Protein AF-A0A0N4USJ7-F1 (afdb_monomer)

pLDDT: mean 75.37, std 17.61, range [35.81, 96.44]

Nearest PDB structures (foldseek):
  4ckn-assembly1_A  TM=6.903E-01  e=5.263E-09  Leishmania major
  4ttz-assembly1_D  TM=8.561E-01  e=1.855E-07  Chlamydomonas reinhardtii
  4ttz-assembly2_B  TM=8.359E-01  e=1.578E-07  Chlamydomonas reinhardtii
  4u2i-assembly2_C  TM=8.212E-01  e=2.707E-07  Chlamydomonas reinhardtii
  3pyi-assembly1_A  TM=7.830E-01  e=2.565E-07  Caenorhabditis elegans

Secondary structure (DSSP, 8-state):
-EEEEEEEEEEEEEEPPPPPSS---------EEEEEEEEEEEEE-GGG-EEEEEEEE-TTT--EEEEEE-HHHHHHHHHHHT--S-TTTHHHHHHHHHHHHHTTSEEEEEEEETTTTEEEEEEEE--TTS--EEEEEEEEEE--HHHHHHHHHHHHHTT-TTSS-HHHHHHHHHHHHHHHHHHHHHHHHHHHHHHHHHHHHHHHHHHHHHHHHHHHHHHHHHHHHHHHHHHHHHHHHHHHHHHHHHHHTT--

Mean predicted aligned error: 17.14 Å

InterPro domains:
  IPR032396 Spindle assembly abnormal protein 6, N-terminal [PF16531] (45-140)
  IPR038558 SAS-6, N-terminal domain superfamily [G3DSA:2.170.210.20] (8-193)

Sequence (252 aa):
MFEEIVVDEEIFVDVEPSTPIASLASEKSCLRQRSMNLEVEQRLEYYSTISLSFTLSDNEHFFVYALRLKGEDYKKMKNEQRLLVEIEDLPGFIKDFLEEVKKGKGVFKGTSSDGETKFRLDMVSKSKGLKHFVLLSLEMEKLVVWKLAQYLEEMNGISKMTRGYPYVCKSLSREVSKLQGDLNMLMFKCYNVMRERDEAVEELEILRKKYCSRQEVSSRKEEGIKEIGREEKKYVLEEVVCATARILLKRP

Radius of gyration: 41.81 Å; Cα contacts (8 Å, |Δi|>4): 279; chains: 1; bounding box: 86×58×126 Å

Structure (mmCIF, N/CA/C/O backbone):
data_AF-A0A0N4USJ7-F1
#
_entry.id   AF-A0A0N4USJ7-F1
#
loop_
_atom_site.group_PDB
_atom_site.id
_atom_site.type_symbol
_atom_site.label_atom_id
_atom_site.label_alt_id
_atom_site.label_comp_id
_atom_site.label_asym_id
_atom_site.label_entity_id
_atom_site.label_seq_id
_atom_site.pdbx_PDB_ins_code
_atom_site.Cartn_x
_atom_site.Cartn_y
_atom_site.Cartn_z
_atom_site.occupancy
_atom_site.B_iso_or_equiv
_atom_site.auth_seq_id
_atom_site.auth_comp_id
_atom_site.auth_asym_id
_atom_site.auth_atom_id
_atom_site.pdbx_PDB_model_num
ATOM 1 N N . MET A 1 1 ? 18.521 5.197 10.991 1.00 58.38 1 MET A N 1
ATOM 2 C CA . MET A 1 1 ? 17.145 5.125 10.467 1.00 58.38 1 MET A CA 1
ATOM 3 C C . MET A 1 1 ? 16.494 3.964 11.188 1.00 58.38 1 MET A C 1
ATOM 5 O O . MET A 1 1 ? 17.129 2.919 11.253 1.00 58.38 1 MET A O 1
ATOM 9 N N . PHE A 1 2 ? 15.355 4.189 11.840 1.00 63.41 2 PHE A N 1
ATOM 10 C CA . PHE A 1 2 ? 14.670 3.160 12.625 1.00 63.41 2 PHE A CA 1
ATOM 11 C C . PHE A 1 2 ? 13.409 2.739 11.876 1.00 63.41 2 PHE A C 1
ATOM 13 O O . PHE A 1 2 ? 12.628 3.598 11.463 1.00 63.41 2 PHE A O 1
ATOM 20 N N . GLU A 1 3 ? 13.267 1.434 11.685 1.00 76.56 3 GLU A N 1
ATOM 21 C CA . GLU A 1 3 ? 12.133 0.773 11.043 1.00 76.56 3 GLU A CA 1
ATOM 22 C C . GLU A 1 3 ? 11.618 -0.283 12.012 1.00 76.56 3 GLU A C 1
ATOM 24 O O . GLU A 1 3 ? 12.397 -1.082 12.540 1.00 76.56 3 GLU A O 1
ATOM 29 N N . GLU A 1 4 ? 10.318 -0.252 12.278 1.00 83.50 4 GLU A N 1
ATOM 30 C CA . GLU A 1 4 ? 9.654 -1.183 13.178 1.00 83.50 4 GLU A CA 1
ATOM 31 C C . GLU A 1 4 ? 8.334 -1.632 12.557 1.00 83.50 4 GLU A C 1
ATOM 33 O O . GLU A 1 4 ? 7.494 -0.812 12.184 1.00 83.50 4 GLU A O 1
ATOM 38 N N . ILE A 1 5 ? 8.132 -2.948 12.466 1.00 83.44 5 ILE A N 1
ATOM 39 C CA . ILE A 1 5 ? 6.810 -3.493 12.164 1.00 83.44 5 ILE A CA 1
ATOM 40 C C . ILE A 1 5 ? 5.966 -3.340 13.422 1.00 83.44 5 ILE A C 1
ATOM 42 O O . ILE A 1 5 ? 6.226 -3.980 14.441 1.00 83.44 5 ILE A O 1
ATOM 46 N N . VAL A 1 6 ? 4.953 -2.489 13.335 1.00 90.44 6 VAL A N 1
ATOM 47 C CA . VAL A 1 6 ? 4.068 -2.181 14.452 1.00 90.44 6 VAL A CA 1
ATOM 48 C C . VAL A 1 6 ? 2.797 -3.017 14.408 1.00 90.44 6 VAL A C 1
ATOM 50 O O . VAL A 1 6 ? 2.253 -3.287 15.473 1.00 90.44 6 VAL A O 1
ATOM 53 N N . VAL A 1 7 ? 2.344 -3.478 13.239 1.00 90.62 7 VAL A N 1
ATOM 54 C CA . VAL A 1 7 ? 1.211 -4.411 13.079 1.00 90.62 7 VAL A CA 1
ATOM 55 C C . VAL A 1 7 ? 1.590 -5.486 12.063 1.00 90.62 7 VAL A C 1
ATOM 57 O O . VAL A 1 7 ? 2.157 -5.155 11.027 1.00 90.62 7 VAL A O 1
ATOM 60 N N . ASP A 1 8 ? 1.279 -6.745 12.360 1.00 91.38 8 ASP A N 1
ATOM 61 C CA . ASP A 1 8 ? 1.478 -7.908 11.482 1.00 91.38 8 ASP A CA 1
ATOM 62 C C . ASP A 1 8 ? 0.430 -8.959 1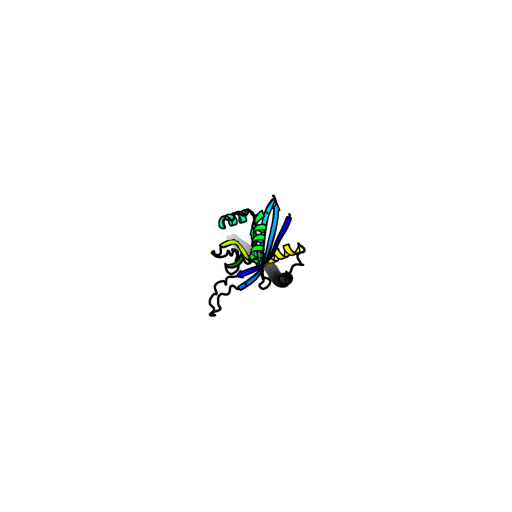1.868 1.00 91.38 8 ASP A C 1
ATOM 64 O O . ASP A 1 8 ? 0.625 -9.726 12.812 1.00 91.38 8 ASP A O 1
ATOM 68 N N . GLU A 1 9 ? -0.748 -8.890 11.247 1.00 90.88 9 GLU A N 1
ATOM 69 C CA . GLU A 1 9 ? -1.914 -9.692 11.635 1.00 90.88 9 GLU A CA 1
ATOM 70 C C . GLU A 1 9 ? -2.659 -10.218 10.404 1.00 90.88 9 GLU A C 1
ATOM 72 O O . GLU A 1 9 ? -2.841 -9.515 9.406 1.00 90.88 9 GLU A O 1
ATOM 77 N N . GLU A 1 10 ? -3.148 -11.453 10.505 1.00 91.50 10 GLU A N 1
ATOM 78 C CA . GLU A 1 10 ? -4.080 -12.027 9.536 1.00 91.50 10 GLU A CA 1
ATOM 79 C C . GLU A 1 10 ? -5.493 -11.487 9.814 1.00 91.50 10 GLU A C 1
ATOM 81 O O . GLU A 1 10 ? -6.031 -11.611 10.918 1.00 91.50 10 GLU A O 1
ATOM 86 N N . ILE A 1 11 ? -6.103 -10.865 8.807 1.00 93.94 11 ILE A N 1
ATOM 87 C CA . ILE A 1 11 ? -7.425 -10.248 8.871 1.00 93.94 11 ILE A CA 1
ATOM 88 C C . ILE A 1 11 ? -8.380 -10.865 7.853 1.00 93.94 11 ILE A C 1
ATOM 90 O O . ILE A 1 11 ? -8.002 -11.245 6.747 1.00 93.94 11 ILE A O 1
ATOM 94 N N . PHE A 1 12 ? -9.663 -10.892 8.207 1.00 92.69 12 PHE A N 1
ATOM 95 C CA . PHE A 1 12 ? -10.730 -11.320 7.310 1.00 92.69 12 PHE A CA 1
ATOM 96 C C . PHE A 1 12 ? -11.426 -10.104 6.705 1.00 92.69 12 PHE A C 1
ATOM 98 O O . PHE A 1 12 ? -12.031 -9.302 7.421 1.00 92.69 12 PHE A O 1
ATOM 105 N N . VAL A 1 13 ? -11.339 -9.978 5.382 1.00 92.69 13 VAL A N 1
ATOM 106 C CA . VAL A 1 13 ? -11.876 -8.850 4.619 1.00 92.69 13 VAL A CA 1
ATOM 107 C C . VAL A 1 13 ? -13.100 -9.295 3.832 1.00 92.69 13 VAL A C 1
ATOM 109 O O . VAL A 1 13 ? -13.019 -10.178 2.978 1.00 92.69 13 VAL A O 1
ATOM 112 N N . ASP A 1 14 ? -14.237 -8.655 4.084 1.00 92.06 14 ASP A N 1
ATOM 113 C CA . ASP A 1 14 ? -15.454 -8.840 3.302 1.00 92.06 14 ASP A CA 1
ATOM 114 C C . ASP A 1 14 ? -15.300 -8.087 1.971 1.00 92.06 14 ASP A C 1
ATOM 116 O O . ASP A 1 14 ? -15.472 -6.866 1.912 1.00 92.06 14 ASP A O 1
ATOM 120 N N . VAL A 1 15 ? -14.932 -8.803 0.904 1.00 87.62 15 VAL A N 1
ATOM 121 C CA . VAL A 1 15 ? -14.708 -8.201 -0.417 1.00 87.62 15 VAL A CA 1
ATOM 122 C C . VAL A 1 15 ? -16.027 -8.111 -1.179 1.00 87.62 15 VAL A C 1
ATOM 124 O O . VAL A 1 15 ? -16.694 -9.122 -1.427 1.00 87.62 15 VAL A O 1
ATOM 127 N N . GLU A 1 16 ? -16.399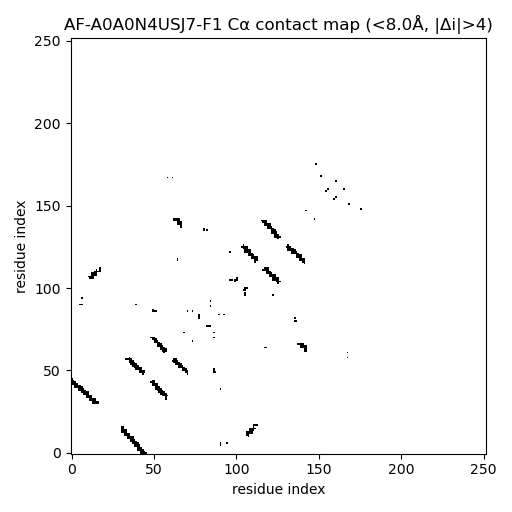 -6.895 -1.572 1.00 80.50 16 GLU A N 1
ATOM 128 C CA . GLU A 1 16 ? -17.527 -6.684 -2.474 1.00 80.50 16 GLU A CA 1
ATOM 129 C C . GLU A 1 16 ? -17.152 -7.158 -3.887 1.00 80.50 16 GLU A C 1
ATOM 131 O O . GLU A 1 16 ? -16.076 -6.808 -4.383 1.00 80.50 16 GLU A O 1
ATOM 136 N N . PRO A 1 17 ? -17.999 -7.964 -4.554 1.00 63.72 17 PRO A N 1
ATOM 137 C CA . PRO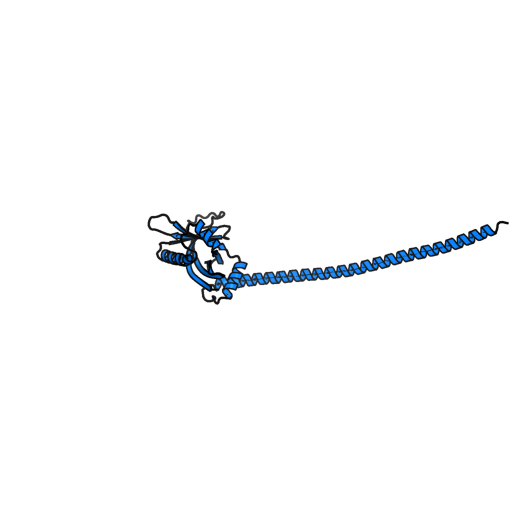 A 1 17 ? -17.740 -8.359 -5.929 1.00 63.72 17 PRO A CA 1
ATOM 138 C C . PRO A 1 17 ? -17.708 -7.105 -6.805 1.00 63.72 17 PRO A C 1
ATOM 140 O O . PRO A 1 17 ? -18.686 -6.355 -6.861 1.00 63.72 17 PRO A O 1
ATOM 143 N N . SER A 1 18 ? -16.589 -6.883 -7.498 1.00 56.03 18 SER A N 1
ATOM 144 C CA . SER A 1 18 ? -16.552 -5.935 -8.607 1.00 56.03 18 SER A CA 1
ATOM 145 C C . SER A 1 18 ? -17.638 -6.356 -9.597 1.00 56.03 18 SER A C 1
ATOM 147 O O . SER A 1 18 ? -17.809 -7.540 -9.893 1.00 56.03 18 SER A O 1
ATOM 149 N N . THR A 1 19 ? -18.467 -5.408 -10.018 1.00 45.78 19 THR A N 1
ATOM 150 C CA . THR A 1 19 ? -19.621 -5.661 -10.884 1.00 45.78 19 THR A CA 1
ATOM 151 C C . THR A 1 19 ? -19.228 -6.555 -12.067 1.00 45.78 19 THR A C 1
ATOM 153 O O . THR A 1 19 ? -18.251 -6.253 -12.756 1.00 45.78 19 THR A O 1
ATOM 156 N N . PRO A 1 20 ? -19.958 -7.654 -12.337 1.00 43.91 20 PRO A N 1
ATOM 157 C CA . PRO A 1 20 ? -19.599 -8.542 -13.425 1.00 43.91 20 PRO A CA 1
ATOM 158 C C . PRO A 1 20 ? -19.945 -7.861 -14.746 1.00 43.91 20 PRO A C 1
ATOM 160 O O . PRO A 1 20 ? -21.098 -7.501 -14.996 1.00 43.91 20 PRO A O 1
ATOM 163 N N . ILE A 1 21 ? -18.963 -7.747 -15.639 1.00 39.72 21 ILE A N 1
ATOM 164 C CA . ILE A 1 21 ? -19.269 -7.714 -17.066 1.00 39.72 21 ILE A CA 1
ATOM 165 C C . ILE A 1 21 ? -19.938 -9.059 -17.365 1.00 39.72 21 ILE A C 1
ATOM 167 O O . ILE A 1 21 ? -19.285 -10.095 -17.353 1.00 39.72 21 ILE A O 1
ATOM 171 N N . ALA A 1 22 ? -21.262 -9.017 -17.515 1.00 37.16 22 ALA A N 1
ATO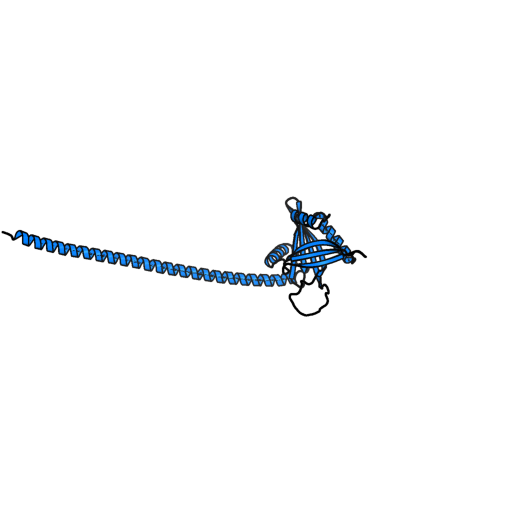M 172 C CA . ALA A 1 22 ? -22.132 -10.031 -18.099 1.00 37.16 22 ALA A CA 1
ATOM 173 C C . ALA A 1 22 ? -21.657 -11.495 -17.977 1.00 37.16 22 ALA A C 1
ATOM 175 O O . ALA A 1 22 ? -21.029 -12.037 -18.881 1.00 37.16 22 ALA A O 1
ATOM 176 N N . SER A 1 23 ? -22.090 -12.198 -16.931 1.00 36.38 23 SER A N 1
ATOM 177 C CA . SER A 1 23 ? -22.414 -13.616 -17.101 1.00 36.38 23 SER A CA 1
ATOM 178 C C . SER A 1 23 ? -23.621 -13.992 -16.249 1.00 36.38 23 SER A C 1
ATOM 180 O O . SER A 1 23 ? -23.725 -13.681 -15.065 1.00 36.38 23 SER A O 1
ATOM 182 N N . LEU A 1 24 ? -24.593 -14.590 -16.932 1.00 41.72 24 LEU A N 1
ATOM 183 C CA . LEU A 1 24 ? -25.827 -15.139 -16.400 1.00 41.72 24 LEU A CA 1
ATOM 184 C C . LEU A 1 24 ? -25.512 -16.308 -15.462 1.00 41.72 24 LEU A C 1
ATOM 186 O O . LEU A 1 24 ? -25.427 -17.449 -15.901 1.00 41.72 24 LEU A O 1
ATOM 190 N N . ALA A 1 25 ? -25.391 -16.037 -14.169 1.00 35.81 25 ALA A N 1
ATOM 191 C CA . ALA A 1 25 ? -25.671 -17.021 -13.135 1.00 35.81 25 ALA A CA 1
ATOM 192 C C . ALA A 1 25 ? -26.115 -16.281 -11.874 1.00 35.81 25 ALA A C 1
ATOM 194 O O . ALA A 1 25 ? -25.378 -15.494 -11.285 1.00 35.81 25 ALA A O 1
ATOM 195 N N . SER A 1 26 ? -27.368 -16.515 -11.495 1.00 42.22 26 SER A N 1
ATOM 196 C CA . SER A 1 26 ? -27.922 -16.128 -10.206 1.00 42.22 26 SER A CA 1
ATOM 197 C C . SER A 1 26 ? -27.206 -16.920 -9.111 1.00 42.22 26 SER A C 1
ATOM 199 O O . SER A 1 26 ? -27.670 -17.975 -8.691 1.00 42.22 26 SER A O 1
ATOM 201 N N . GLU A 1 27 ? -26.067 -16.420 -8.649 1.00 37.72 27 GLU A N 1
ATOM 202 C CA . GLU A 1 27 ? -25.490 -16.837 -7.378 1.00 37.72 27 GLU A CA 1
ATOM 203 C C . GLU A 1 27 ? -25.608 -15.675 -6.401 1.00 37.72 27 GLU A C 1
ATOM 205 O O . GLU A 1 27 ? -25.186 -14.547 -6.649 1.00 37.72 27 GLU A O 1
ATOM 210 N N . LYS A 1 28 ? -26.318 -15.952 -5.309 1.00 40.50 28 LYS A N 1
ATOM 211 C CA . LYS A 1 28 ? -26.650 -15.004 -4.253 1.00 40.50 28 LYS A CA 1
ATOM 212 C C . LYS A 1 28 ? -25.382 -14.310 -3.757 1.00 40.50 28 LYS A C 1
ATOM 214 O O . LYS A 1 28 ? -24.359 -14.947 -3.549 1.00 40.50 28 LYS A O 1
ATOM 219 N N . SER A 1 29 ? -25.516 -13.010 -3.525 1.00 40.72 29 SER A N 1
ATOM 220 C CA . SER A 1 29 ? -24.533 -12.051 -3.023 1.00 40.72 29 SER A CA 1
ATOM 221 C C . SER A 1 29 ? -23.958 -12.403 -1.639 1.00 40.72 29 SER A C 1
ATOM 223 O O . SER A 1 29 ? -24.196 -11.693 -0.660 1.00 40.72 29 SER A O 1
ATOM 225 N N . CYS A 1 30 ? -23.221 -13.502 -1.519 1.00 40.97 30 CYS A N 1
ATOM 226 C CA . CYS A 1 30 ? -22.315 -13.702 -0.401 1.00 40.97 30 CYS A CA 1
ATOM 227 C C . CYS A 1 30 ? -21.056 -12.871 -0.668 1.00 40.97 30 CYS A C 1
ATOM 229 O O . CYS A 1 30 ? -20.340 -13.098 -1.642 1.00 40.97 30 CYS A O 1
ATOM 231 N N . LEU A 1 31 ? -20.805 -11.876 0.188 1.00 53.47 31 LEU A N 1
ATOM 232 C CA . LEU A 1 31 ? -19.482 -11.265 0.314 1.00 53.47 31 LEU A CA 1
ATOM 233 C C . LEU A 1 31 ? -18.475 -12.416 0.426 1.00 53.47 31 LEU A C 1
ATOM 235 O O . LEU A 1 31 ? -18.602 -13.255 1.322 1.00 53.47 31 LEU A O 1
ATOM 239 N N . ARG A 1 32 ? -17.531 -12.516 -0.515 1.00 73.25 32 ARG A N 1
ATOM 240 C CA . ARG A 1 32 ? -16.462 -13.510 -0.409 1.00 73.25 32 ARG A CA 1
ATOM 241 C C . ARG A 1 32 ? -15.483 -12.962 0.615 1.00 73.25 32 ARG A C 1
ATOM 243 O O . ARG A 1 32 ? -14.662 -12.108 0.290 1.00 73.25 32 ARG A O 1
ATOM 250 N N . GLN A 1 33 ? -15.635 -13.397 1.860 1.00 85.25 33 GLN A N 1
ATOM 251 C CA . GLN A 1 33 ? -14.668 -13.104 2.903 1.00 85.25 33 GLN A CA 1
ATOM 252 C C . GLN A 1 33 ? -13.323 -13.720 2.501 1.00 85.25 33 GLN A C 1
ATOM 254 O O . GLN A 1 33 ? -13.263 -14.906 2.175 1.00 85.25 33 GLN A O 1
ATOM 259 N N . ARG A 1 34 ? -12.268 -12.907 2.468 1.00 87.31 34 ARG A N 1
ATOM 260 C CA . ARG A 1 34 ? -10.904 -13.337 2.137 1.00 87.31 34 ARG A CA 1
ATOM 261 C C . ARG A 1 34 ? -9.999 -13.171 3.345 1.00 87.31 34 ARG A C 1
ATOM 263 O O . ARG A 1 34 ? -10.116 -12.167 4.046 1.00 87.31 34 ARG A O 1
ATOM 270 N N . SER A 1 35 ? -9.105 -14.131 3.557 1.00 89.19 35 SER A N 1
ATOM 271 C CA . SER A 1 35 ? -8.024 -13.989 4.533 1.00 89.19 35 SER A CA 1
ATOM 272 C C . SER A 1 35 ? -6.872 -13.211 3.904 1.00 89.19 35 SER A C 1
ATOM 274 O O . SER A 1 35 ? -6.439 -13.544 2.801 1.00 89.19 35 SER A O 1
ATOM 276 N N . MET A 1 36 ? -6.409 -12.155 4.565 1.00 89.81 36 MET A N 1
ATOM 277 C CA . MET A 1 36 ? -5.331 -11.290 4.085 1.00 89.81 36 MET A CA 1
ATOM 278 C C . MET A 1 36 ? -4.398 -10.924 5.234 1.00 89.81 36 MET A C 1
ATOM 280 O O . MET A 1 36 ? -4.854 -10.714 6.351 1.00 89.81 36 MET A O 1
ATOM 284 N N . ASN A 1 37 ? -3.106 -10.776 4.964 1.00 90.31 37 ASN A N 1
ATOM 285 C CA . ASN A 1 37 ? -2.156 -10.281 5.957 1.00 90.31 37 ASN A CA 1
ATOM 286 C C . ASN A 1 37 ? -2.070 -8.761 5.863 1.00 90.31 37 ASN A C 1
ATOM 288 O O . ASN A 1 37 ? -1.784 -8.229 4.787 1.00 90.31 37 ASN A O 1
ATOM 292 N N . LEU A 1 38 ? -2.306 -8.078 6.982 1.00 92.50 38 LEU A N 1
ATOM 293 C CA . LEU A 1 38 ? -2.095 -6.645 7.133 1.00 92.50 38 LEU A CA 1
ATOM 294 C C . LEU A 1 38 ? -0.792 -6.405 7.899 1.00 92.50 38 LEU A C 1
ATOM 296 O O . LEU A 1 38 ? -0.710 -6.669 9.098 1.00 92.50 38 LEU A O 1
ATOM 300 N N . GLU A 1 39 ? 0.191 -5.840 7.209 1.00 90.94 39 GLU A N 1
ATOM 301 C CA . GLU A 1 39 ? 1.440 -5.362 7.796 1.00 90.94 39 GLU A CA 1
ATOM 302 C C . GLU A 1 39 ? 1.423 -3.829 7.837 1.00 90.94 39 GLU A C 1
ATOM 304 O O . GLU A 1 39 ? 1.106 -3.167 6.844 1.00 90.94 39 GLU A O 1
ATOM 309 N N . VAL A 1 40 ? 1.765 -3.255 8.989 1.00 91.88 40 VAL A N 1
ATOM 310 C CA . VAL A 1 40 ? 2.004 -1.819 9.152 1.00 91.88 40 VAL A CA 1
ATOM 311 C C . VAL A 1 40 ? 3.408 -1.634 9.688 1.00 91.88 40 VAL A C 1
ATOM 313 O O . VAL A 1 40 ? 3.734 -2.066 10.794 1.00 91.88 40 VAL A O 1
ATOM 316 N N . GLU A 1 41 ? 4.228 -0.959 8.902 1.00 88.00 41 GLU A N 1
ATOM 317 C CA . GLU A 1 41 ? 5.585 -0.586 9.255 1.00 88.00 41 GLU A CA 1
ATOM 318 C C . GLU A 1 41 ? 5.642 0.907 9.564 1.00 88.00 41 GLU A C 1
ATOM 320 O O . GLU A 1 41 ? 5.147 1.740 8.802 1.00 88.00 41 GLU A O 1
ATOM 325 N N . GLN A 1 42 ? 6.269 1.241 10.685 1.00 87.69 42 GLN A N 1
ATOM 326 C CA . GLN A 1 42 ? 6.558 2.605 11.079 1.00 87.69 42 GLN A CA 1
ATOM 327 C C . GLN A 1 42 ? 8.039 2.889 10.866 1.00 87.69 42 GLN A C 1
ATOM 329 O O . GLN A 1 42 ? 8.913 2.183 11.371 1.00 87.69 42 GLN A O 1
ATOM 334 N N . ARG A 1 43 ? 8.321 3.966 10.134 1.00 87.12 43 ARG A N 1
ATOM 335 C CA . ARG A 1 43 ? 9.681 4.397 9.825 1.00 87.12 43 ARG A CA 1
ATOM 336 C C . ARG A 1 43 ? 9.908 5.823 10.291 1.00 87.12 43 ARG A C 1
ATOM 338 O O . ARG A 1 43 ? 9.163 6.733 9.921 1.00 87.12 43 ARG A O 1
ATOM 345 N N . LEU A 1 44 ? 10.977 6.006 11.062 1.00 82.31 44 LEU A N 1
ATOM 346 C CA . LEU A 1 44 ? 11.493 7.317 11.433 1.00 82.31 44 LEU A CA 1
ATOM 347 C C . LEU A 1 44 ? 12.500 7.772 10.367 1.00 82.31 44 LEU A C 1
ATOM 349 O O . LEU A 1 44 ? 13.629 7.266 10.293 1.00 82.31 44 LEU A O 1
ATOM 353 N N . GLU A 1 45 ? 12.066 8.701 9.519 1.00 77.31 45 GLU A N 1
ATOM 354 C CA . GLU A 1 45 ? 12.873 9.328 8.474 1.00 77.31 45 GLU A CA 1
ATOM 355 C C . GLU A 1 45 ? 13.776 10.440 9.053 1.00 77.31 45 GLU A C 1
ATOM 357 O O . GLU A 1 45 ? 13.781 10.745 10.253 1.00 77.31 45 GLU A O 1
ATOM 362 N N . TYR A 1 46 ? 14.604 11.039 8.192 1.00 68.94 46 TYR A N 1
ATOM 363 C CA . TYR A 1 46 ? 15.467 12.158 8.570 1.00 68.94 46 TYR A CA 1
ATOM 364 C C . TYR A 1 46 ? 14.637 13.325 9.137 1.00 68.94 46 TYR A C 1
ATOM 366 O O . TYR A 1 46 ? 13.506 13.568 8.719 1.00 68.94 46 TYR A O 1
ATOM 374 N N . TYR A 1 47 ? 15.204 14.054 10.102 1.00 71.69 47 TYR A N 1
ATOM 375 C CA . TYR A 1 47 ? 14.528 15.148 10.820 1.00 71.69 47 TYR A CA 1
ATOM 376 C C . TYR A 1 47 ? 13.317 14.721 11.666 1.00 71.69 47 TYR A C 1
ATOM 378 O O . TYR A 1 47 ? 12.417 15.524 11.897 1.00 71.69 47 TYR A O 1
ATOM 386 N N . SER A 1 48 ? 13.303 13.473 12.148 1.00 71.94 48 SER A N 1
ATOM 387 C CA . SER A 1 48 ? 12.255 12.946 13.039 1.00 71.94 48 SER A CA 1
ATOM 388 C C . SER A 1 48 ? 10.859 12.942 12.411 1.00 71.94 48 SER A C 1
ATOM 390 O O . SER A 1 48 ? 9.856 13.018 13.116 1.00 71.94 48 SER A O 1
ATOM 392 N N . THR A 1 49 ? 10.783 12.860 11.083 1.00 81.62 49 THR A N 1
ATOM 393 C CA . THR A 1 49 ? 9.509 12.706 10.380 1.00 81.62 49 THR A CA 1
ATOM 394 C C . THR A 1 49 ? 9.085 11.244 10.402 1.00 81.62 49 THR A C 1
ATOM 396 O O . THR A 1 49 ? 9.878 10.347 10.119 1.00 81.62 49 THR A O 1
ATOM 399 N N . ILE A 1 50 ? 7.831 10.992 10.771 1.00 87.88 50 ILE A N 1
ATOM 400 C CA . ILE A 1 50 ? 7.268 9.643 10.816 1.00 87.88 50 ILE A CA 1
ATOM 401 C C . ILE A 1 50 ? 6.570 9.356 9.490 1.00 87.88 50 ILE A C 1
ATOM 403 O O . ILE A 1 50 ? 5.866 10.202 8.934 1.00 87.88 50 ILE A O 1
ATOM 407 N N . SER A 1 51 ? 6.796 8.153 8.977 1.00 90.06 51 SER A N 1
ATOM 408 C CA . SER A 1 51 ? 6.063 7.603 7.845 1.00 90.06 51 SER A CA 1
ATOM 409 C C . SER A 1 51 ? 5.528 6.225 8.201 1.00 90.06 51 SER A C 1
ATOM 411 O O . SER A 1 51 ? 6.149 5.491 8.975 1.00 90.06 51 SER A O 1
ATOM 413 N N . LEU A 1 52 ? 4.371 5.894 7.639 1.00 91.12 52 LEU A N 1
ATOM 414 C CA . LEU A 1 52 ? 3.726 4.600 7.804 1.00 91.12 52 LEU A CA 1
ATOM 415 C C . LEU A 1 52 ? 3.601 3.921 6.447 1.00 91.12 52 LEU A C 1
ATOM 417 O O . LEU A 1 52 ? 3.115 4.529 5.492 1.00 91.12 52 LEU A O 1
ATOM 421 N N . SER A 1 53 ? 4.009 2.663 6.368 1.00 90.62 53 SER A N 1
ATOM 422 C CA . SER A 1 53 ? 3.814 1.813 5.198 1.00 90.62 53 SER A CA 1
ATOM 423 C C . SER A 1 53 ? 2.824 0.718 5.554 1.00 90.62 53 SER A C 1
ATOM 425 O O . SER A 1 53 ? 3.065 -0.083 6.449 1.00 90.62 53 SER A O 1
ATOM 427 N N . PHE A 1 54 ? 1.709 0.683 4.842 1.00 92.31 54 PHE A N 1
ATOM 428 C CA . PHE A 1 54 ? 0.697 -0.353 4.936 1.00 92.31 54 PHE A CA 1
ATOM 429 C C . PHE A 1 54 ? 0.889 -1.319 3.783 1.00 92.31 54 PHE A C 1
ATOM 431 O O . PHE A 1 54 ? 0.949 -0.886 2.632 1.00 92.31 54 PHE A O 1
ATOM 438 N N . THR A 1 55 ? 0.923 -2.609 4.085 1.00 90.00 55 THR A N 1
ATOM 439 C CA . THR A 1 55 ? 0.930 -3.675 3.088 1.00 90.00 55 THR A CA 1
ATOM 440 C C . THR A 1 55 ? -0.215 -4.625 3.389 1.00 90.00 55 THR A C 1
ATOM 442 O O . THR A 1 55 ? -0.358 -5.097 4.512 1.00 90.00 55 THR A O 1
ATOM 445 N N . LEU A 1 56 ? -1.036 -4.896 2.382 1.00 90.44 56 LEU A N 1
ATOM 446 C CA . LEU A 1 56 ? -2.109 -5.876 2.437 1.00 90.44 56 LEU A CA 1
ATOM 447 C C . LEU A 1 56 ? -1.818 -6.958 1.404 1.00 90.44 56 LEU A C 1
ATOM 449 O O . LEU A 1 56 ? -1.716 -6.657 0.212 1.00 90.44 56 LEU A O 1
ATOM 453 N N . SER A 1 57 ? -1.669 -8.204 1.846 1.00 86.31 57 SER A N 1
ATOM 454 C CA . SER A 1 57 ? -1.346 -9.320 0.955 1.00 86.31 57 SER A CA 1
ATOM 455 C C . SER A 1 57 ? -2.318 -10.491 1.077 1.00 86.31 57 SER A C 1
ATOM 457 O O . SER A 1 57 ? -2.820 -10.793 2.156 1.00 86.31 57 SER A O 1
ATOM 459 N N . ASP A 1 58 ? -2.588 -11.150 -0.048 1.00 80.19 58 ASP A N 1
ATOM 460 C CA . ASP A 1 58 ? -3.395 -12.371 -0.141 1.00 80.19 58 ASP A CA 1
ATOM 461 C C . ASP A 1 58 ? -2.490 -13.531 -0.584 1.00 80.19 58 ASP A C 1
ATOM 463 O O . ASP A 1 58 ? -1.873 -13.484 -1.657 1.00 80.19 58 ASP A O 1
ATOM 467 N N . ASN A 1 59 ? -2.413 -14.571 0.250 1.00 63.66 59 ASN A N 1
ATOM 468 C CA . ASN A 1 59 ? -1.569 -15.747 0.028 1.00 63.66 59 ASN A CA 1
ATOM 469 C C . ASN A 1 59 ? -1.995 -16.578 -1.195 1.00 63.66 59 ASN A C 1
ATOM 471 O O . ASN A 1 59 ? -1.166 -17.285 -1.768 1.00 63.66 59 ASN A O 1
ATOM 475 N N . GLU A 1 60 ? -3.266 -16.521 -1.591 1.00 59.53 60 GLU A N 1
ATOM 476 C CA . GLU A 1 60 ? -3.830 -17.383 -2.633 1.00 59.53 60 GLU A CA 1
ATOM 477 C C . GLU A 1 60 ? -3.769 -16.744 -4.026 1.00 59.53 60 GLU A C 1
ATOM 479 O O . GLU A 1 60 ? -3.623 -17.447 -5.027 1.00 59.53 60 GLU A O 1
ATOM 484 N N . HIS A 1 61 ? -3.853 -15.414 -4.105 1.00 56.91 61 HIS A N 1
ATOM 485 C CA . HIS A 1 61 ? -4.118 -14.715 -5.367 1.00 56.91 61 HIS A CA 1
ATOM 486 C C . HIS A 1 61 ? -3.007 -13.753 -5.816 1.00 56.91 61 HIS A C 1
ATOM 488 O O . HIS A 1 61 ? -3.194 -13.010 -6.780 1.00 56.91 61 HIS A O 1
ATOM 494 N N . PHE A 1 62 ? -1.850 -13.750 -5.143 1.00 63.28 62 PHE A N 1
ATOM 495 C CA . PHE A 1 62 ? -0.721 -12.850 -5.442 1.00 63.28 62 PHE A CA 1
ATOM 496 C C . PHE A 1 62 ? -1.100 -11.359 -5.440 1.00 63.28 62 PHE A C 1
ATOM 498 O O . PHE A 1 62 ? -0.461 -10.541 -6.108 1.00 63.28 62 PHE A O 1
ATOM 505 N N . PHE A 1 63 ? -2.145 -10.984 -4.701 1.00 73.44 63 PHE A N 1
ATOM 506 C CA . PHE A 1 63 ? -2.478 -9.583 -4.507 1.00 73.44 63 PHE A CA 1
ATOM 507 C C . PHE A 1 63 ? -1.581 -9.021 -3.417 1.00 73.44 63 PHE A C 1
ATOM 509 O O . PHE A 1 63 ? -1.592 -9.513 -2.293 1.00 73.44 63 PHE A O 1
ATOM 516 N N . VAL A 1 64 ? -0.817 -7.990 -3.761 1.00 83.75 64 VAL A N 1
ATOM 517 C CA . VAL A 1 64 ? -0.100 -7.167 -2.792 1.00 83.75 64 VAL A CA 1
ATOM 518 C C . VAL A 1 64 ? -0.493 -5.729 -3.065 1.00 83.75 64 VAL A C 1
ATOM 520 O O . VAL A 1 64 ? -0.191 -5.185 -4.128 1.00 83.75 64 VAL A O 1
ATOM 523 N N . TYR A 1 65 ? -1.211 -5.142 -2.122 1.00 88.00 65 TYR A N 1
ATOM 524 C CA . TYR A 1 65 ? -1.585 -3.742 -2.129 1.00 88.00 65 TYR A CA 1
ATOM 525 C C . TYR A 1 65 ? -0.739 -3.006 -1.104 1.00 88.00 65 TYR A C 1
ATOM 527 O O . TYR A 1 65 ? -0.483 -3.527 -0.020 1.00 88.00 65 TYR A O 1
ATOM 535 N N . ALA A 1 66 ? -0.298 -1.804 -1.445 1.00 90.31 66 ALA A N 1
ATOM 536 C CA . ALA A 1 66 ? 0.504 -0.992 -0.553 1.00 90.31 66 ALA A CA 1
ATOM 537 C C . ALA A 1 66 ? 0.019 0.454 -0.527 1.00 90.31 66 ALA A C 1
ATOM 539 O O . ALA A 1 66 ? -0.450 1.001 -1.527 1.00 90.31 66 ALA A O 1
ATOM 540 N N . LEU A 1 67 ? 0.174 1.083 0.630 1.00 92.38 67 LEU A N 1
ATOM 541 C CA . LEU A 1 67 ? -0.032 2.508 0.836 1.00 92.38 67 LEU A CA 1
ATOM 542 C C . LEU A 1 67 ? 1.106 3.025 1.705 1.00 92.38 67 LEU A C 1
ATOM 544 O O . LEU A 1 67 ? 1.363 2.485 2.775 1.00 92.38 67 LEU A O 1
ATOM 548 N N . ARG A 1 68 ? 1.768 4.097 1.273 1.00 90.94 68 ARG A N 1
ATOM 549 C CA . ARG A 1 68 ? 2.752 4.801 2.094 1.00 90.94 68 ARG A CA 1
ATOM 550 C C . ARG A 1 68 ? 2.210 6.172 2.454 1.00 90.94 68 ARG A C 1
ATOM 552 O O . ARG A 1 68 ? 1.905 6.962 1.569 1.00 90.94 68 ARG A O 1
ATOM 559 N N . LEU A 1 69 ? 2.118 6.445 3.748 1.00 91.25 69 LEU A N 1
ATOM 560 C CA . LEU A 1 69 ? 1.691 7.721 4.297 1.00 91.25 69 LEU A CA 1
ATOM 561 C C . LEU A 1 69 ? 2.899 8.449 4.871 1.00 91.25 69 LEU A C 1
ATOM 563 O O . LEU A 1 69 ? 3.476 8.033 5.877 1.00 91.25 69 LEU A O 1
ATOM 567 N N . LYS A 1 70 ? 3.273 9.555 4.231 1.00 90.31 70 LYS A N 1
ATOM 568 C CA . LYS A 1 70 ? 4.159 10.561 4.825 1.00 90.31 70 LYS A CA 1
ATOM 569 C C . LYS A 1 70 ? 3.324 11.632 5.518 1.00 90.31 70 LYS A C 1
ATOM 571 O O . LYS A 1 70 ? 2.118 11.714 5.302 1.00 90.31 70 LYS A O 1
ATOM 576 N N . GLY A 1 71 ? 3.952 12.485 6.326 1.00 86.81 71 GLY A N 1
ATOM 577 C CA . GLY A 1 71 ? 3.237 13.503 7.108 1.00 86.81 71 GLY A CA 1
ATOM 578 C C . GLY A 1 71 ? 2.282 14.396 6.295 1.00 86.81 71 GLY A C 1
ATOM 579 O O . GLY A 1 71 ? 1.215 14.750 6.789 1.00 86.81 71 GLY A O 1
ATOM 580 N N . GLU A 1 72 ? 2.617 14.741 5.048 1.00 88.50 72 GLU A N 1
ATOM 581 C CA . GLU A 1 72 ? 1.739 15.533 4.167 1.00 88.50 72 GLU A CA 1
ATOM 582 C C . GLU A 1 72 ? 0.556 14.718 3.624 1.00 88.50 72 GLU A C 1
ATOM 584 O O . GLU A 1 72 ? -0.590 15.166 3.713 1.00 88.50 72 GLU A O 1
ATOM 589 N N . ASP A 1 73 ? 0.817 13.500 3.143 1.00 91.38 73 ASP A N 1
ATOM 590 C CA . ASP A 1 73 ? -0.214 12.579 2.647 1.00 91.38 73 ASP A CA 1
ATOM 591 C C . ASP A 1 73 ? -1.197 12.207 3.762 1.00 91.38 73 ASP A C 1
ATOM 593 O O . ASP A 1 73 ? -2.415 12.220 3.572 1.00 91.38 73 ASP A O 1
ATOM 597 N N . TYR A 1 74 ? -0.670 11.961 4.966 1.00 94.06 74 TYR A N 1
ATOM 598 C CA . TYR A 1 74 ? -1.475 11.702 6.149 1.00 94.06 74 TYR A CA 1
ATOM 599 C C . TYR A 1 74 ? -2.355 12.897 6.506 1.00 94.06 74 TYR A C 1
ATOM 601 O O . TYR A 1 74 ? -3.542 12.715 6.746 1.00 94.06 74 TYR A O 1
ATOM 609 N N . LYS A 1 75 ? -1.824 14.129 6.507 1.00 93.62 75 LYS A N 1
ATOM 610 C CA . LYS A 1 75 ? -2.630 15.333 6.781 1.00 93.62 75 LYS A CA 1
ATOM 611 C C . LYS A 1 75 ? -3.795 15.471 5.806 1.00 93.62 75 LYS A C 1
ATOM 613 O O . LYS A 1 75 ? -4.894 15.839 6.219 1.00 93.62 75 LYS A O 1
ATOM 618 N N . LYS A 1 76 ? -3.571 15.162 4.527 1.00 94.81 76 LYS A N 1
ATOM 619 C CA . LYS A 1 76 ? -4.632 15.158 3.517 1.00 94.81 76 LYS A CA 1
ATOM 620 C C . LYS A 1 76 ? -5.696 14.106 3.842 1.00 94.81 76 LYS A C 1
ATOM 622 O O . LYS A 1 76 ? -6.862 14.466 3.993 1.00 94.81 76 LYS A O 1
ATOM 627 N N . MET A 1 77 ? -5.287 12.854 4.052 1.00 95.06 77 MET A N 1
ATOM 628 C CA . MET A 1 77 ? -6.184 11.750 4.417 1.00 95.06 77 MET A CA 1
ATOM 629 C C . MET A 1 77 ? -6.973 12.048 5.703 1.00 95.06 77 MET A C 1
ATOM 631 O O . MET A 1 77 ? -8.191 11.872 5.750 1.00 95.06 77 MET A O 1
ATOM 635 N N . LYS A 1 78 ? -6.292 12.565 6.732 1.00 94.94 78 LYS A N 1
ATOM 636 C CA . LYS A 1 78 ? -6.865 12.983 8.015 1.00 94.94 78 LYS A CA 1
ATOM 637 C C . LYS A 1 78 ? -7.984 13.999 7.817 1.00 94.94 78 LYS A C 1
ATOM 639 O O . LYS A 1 78 ? -9.051 13.843 8.402 1.00 94.94 78 LYS A O 1
ATOM 644 N N . ASN A 1 79 ? -7.771 15.008 6.974 1.00 95.62 79 ASN A N 1
ATOM 645 C CA . ASN A 1 79 ? -8.776 16.035 6.700 1.00 95.62 79 ASN A CA 1
ATOM 646 C C . ASN A 1 79 ? -9.961 15.493 5.889 1.00 95.62 79 ASN A C 1
ATOM 648 O O . ASN A 1 79 ? -11.110 15.787 6.220 1.00 95.62 79 ASN A O 1
ATOM 652 N N . GLU A 1 80 ? -9.699 14.689 4.857 1.00 95.75 80 GLU A N 1
ATOM 653 C CA . GLU A 1 80 ? -10.736 14.091 4.005 1.00 95.75 80 GLU A CA 1
ATOM 654 C C . GLU A 1 80 ? -11.665 13.168 4.801 1.00 95.75 80 GLU A C 1
ATOM 656 O O . GLU A 1 80 ? -12.884 13.200 4.625 1.00 95.75 80 GLU A O 1
ATOM 661 N N . GLN A 1 81 ? -11.097 12.402 5.732 1.00 95.69 81 GLN A N 1
ATOM 662 C CA . GLN A 1 81 ? -11.824 11.437 6.558 1.00 95.69 81 GLN A CA 1
ATOM 663 C C . GLN A 1 81 ? -12.211 11.980 7.940 1.00 95.69 81 GLN A C 1
ATOM 665 O O . GLN A 1 81 ? -12.847 11.279 8.722 1.00 95.69 81 GLN A O 1
ATOM 670 N N . ARG A 1 82 ? -11.865 13.241 8.237 1.00 94.56 82 ARG A N 1
ATOM 671 C CA . ARG A 1 82 ? -12.113 13.918 9.524 1.00 94.56 82 ARG A CA 1
ATOM 672 C C . ARG A 1 82 ? -11.580 13.131 10.730 1.00 94.56 82 ARG A C 1
ATOM 674 O O . ARG A 1 82 ? -12.235 13.054 11.769 1.00 94.56 82 ARG A O 1
ATOM 681 N N . LEU A 1 83 ? -10.394 12.545 10.585 1.00 93.94 83 LEU A N 1
ATOM 682 C CA . LEU A 1 83 ? -9.749 11.769 11.640 1.00 93.94 83 LEU A CA 1
ATOM 683 C C . LEU A 1 83 ? -9.217 12.697 12.739 1.00 93.94 83 LEU A C 1
ATOM 685 O O . LEU A 1 83 ? -8.648 13.756 12.468 1.00 93.94 83 LEU A O 1
ATOM 689 N N . LEU A 1 84 ? -9.378 12.270 13.991 1.00 93.31 84 LEU A N 1
ATOM 690 C CA . LEU A 1 84 ? -8.857 12.974 15.172 1.00 93.31 84 LEU A CA 1
ATOM 691 C C . LEU A 1 84 ? -7.501 12.433 15.640 1.00 93.31 84 LEU A C 1
ATOM 693 O O . LEU A 1 84 ? -6.852 13.055 16.471 1.00 93.31 84 LEU A O 1
ATOM 697 N N . VAL A 1 85 ? -7.094 11.279 15.116 1.00 94.56 85 VAL A N 1
ATOM 698 C CA . VAL A 1 85 ? -5.860 10.576 15.478 1.00 94.56 85 VAL A CA 1
ATOM 699 C C . VAL A 1 85 ? -4.672 11.258 14.785 1.00 94.56 85 VAL A C 1
ATOM 701 O O . VAL A 1 85 ? -4.808 11.736 13.653 1.00 94.56 85 VAL A O 1
ATOM 704 N N . GLU A 1 86 ? -3.518 11.350 15.442 1.00 94.31 86 GLU A N 1
ATOM 705 C CA . GLU A 1 86 ? -2.270 11.799 14.805 1.00 94.31 86 GLU A CA 1
ATOM 706 C C . GLU A 1 86 ? -1.531 10.626 14.144 1.00 94.31 86 GLU A C 1
ATOM 708 O O . GLU A 1 86 ? -1.871 9.464 14.367 1.00 94.31 86 GLU A O 1
ATOM 713 N N . ILE A 1 87 ? -0.549 10.902 13.280 1.00 93.31 87 ILE A N 1
ATOM 714 C CA . ILE A 1 87 ? 0.109 9.834 12.506 1.00 93.31 87 ILE A CA 1
ATOM 715 C C . ILE A 1 87 ? 0.819 8.833 13.424 1.00 93.31 87 ILE A C 1
ATOM 717 O O . ILE A 1 87 ? 0.841 7.640 13.141 1.00 93.31 87 ILE A O 1
ATOM 721 N N . GLU A 1 88 ? 1.350 9.309 14.546 1.00 91.69 88 GLU A N 1
ATOM 722 C CA . GLU A 1 88 ? 2.067 8.521 15.546 1.00 91.69 88 GLU A CA 1
ATOM 723 C C . GLU A 1 88 ? 1.158 7.538 16.285 1.00 91.69 88 GLU A C 1
ATOM 725 O O . GLU A 1 88 ? 1.591 6.451 16.664 1.00 91.69 88 GLU A O 1
ATOM 730 N N . ASP A 1 89 ? -0.113 7.902 16.443 1.00 94.38 89 ASP A N 1
ATOM 731 C CA . ASP A 1 89 ? -1.108 7.127 17.183 1.00 94.38 89 ASP A CA 1
ATOM 732 C C . ASP A 1 89 ? -1.913 6.187 16.273 1.00 94.38 89 ASP A C 1
ATOM 734 O O . ASP A 1 89 ? -2.604 5.282 16.752 1.00 94.38 89 ASP A O 1
ATOM 738 N N . LEU A 1 90 ? -1.826 6.367 14.950 1.00 94.94 90 LEU A N 1
ATOM 739 C CA . LEU A 1 90 ? -2.578 5.576 13.978 1.00 94.94 90 LEU A CA 1
ATOM 740 C C . LEU A 1 90 ? -2.320 4.060 14.102 1.00 94.94 90 LEU A C 1
ATOM 742 O O . LEU A 1 90 ? -3.294 3.305 14.068 1.00 94.94 90 LEU A O 1
ATOM 746 N N . PRO A 1 91 ? -1.082 3.565 14.305 1.00 94.69 91 PRO A N 1
ATOM 747 C CA . PRO A 1 91 ? -0.863 2.137 14.529 1.00 94.69 91 PRO A CA 1
ATOM 748 C C . PRO A 1 91 ? -1.566 1.608 15.785 1.00 94.69 91 PRO A C 1
ATOM 750 O O . PRO A 1 91 ? -2.096 0.497 15.767 1.00 94.69 91 PRO A O 1
ATOM 753 N N . GLY A 1 92 ? -1.603 2.401 16.861 1.00 95.62 92 GLY A N 1
ATOM 754 C CA . GLY A 1 92 ? -2.325 2.063 18.090 1.00 95.62 92 GLY A CA 1
ATOM 755 C C . GLY A 1 92 ? -3.828 1.953 17.846 1.00 95.62 92 GLY A C 1
ATOM 756 O O . GLY A 1 92 ? -4.438 0.942 18.184 1.00 95.62 92 GLY A O 1
ATOM 757 N N . PHE A 1 93 ? -4.398 2.928 17.135 1.00 96.06 93 PHE A N 1
ATOM 758 C CA . PHE A 1 93 ? -5.802 2.908 16.723 1.00 96.06 93 PHE A CA 1
ATOM 759 C C . PHE A 1 93 ? -6.174 1.643 15.928 1.00 96.06 93 PHE A C 1
ATOM 761 O O . PHE A 1 93 ? -7.237 1.057 16.136 1.00 96.06 93 PHE A O 1
ATOM 768 N N . ILE A 1 94 ? -5.291 1.190 15.035 1.00 96.06 94 ILE A N 1
ATOM 769 C CA . ILE A 1 94 ? -5.517 -0.020 14.232 1.00 96.06 94 ILE A CA 1
ATOM 770 C C . ILE A 1 94 ? -5.473 -1.278 15.098 1.00 96.06 94 ILE A C 1
ATOM 772 O O . ILE A 1 94 ? -6.330 -2.147 14.939 1.00 96.06 94 ILE A O 1
ATOM 776 N N . LYS A 1 95 ? -4.527 -1.371 16.041 1.00 96.44 95 LYS A N 1
ATOM 777 C CA . LYS A 1 95 ? -4.477 -2.473 17.018 1.00 96.44 95 LYS A CA 1
ATOM 778 C C . LYS A 1 95 ? -5.753 -2.547 17.845 1.00 96.44 95 LYS A C 1
ATOM 780 O O . LYS A 1 95 ? -6.333 -3.622 17.979 1.00 96.44 95 LYS A O 1
ATOM 785 N N . ASP A 1 96 ? -6.227 -1.408 18.334 1.00 96.06 96 ASP A N 1
ATOM 786 C CA . ASP A 1 96 ? -7.468 -1.345 19.103 1.00 96.06 96 ASP A CA 1
ATOM 787 C C . ASP A 1 96 ? -8.665 -1.805 18.260 1.00 96.06 96 ASP A C 1
ATOM 789 O O . ASP A 1 96 ? -9.512 -2.569 18.731 1.00 96.06 96 ASP A O 1
ATOM 793 N N . PHE A 1 97 ? -8.717 -1.409 16.984 1.00 95.94 97 PHE A N 1
ATOM 794 C CA . PHE A 1 97 ? -9.755 -1.875 16.070 1.00 95.94 97 PHE A CA 1
ATOM 795 C C . PHE A 1 97 ? -9.676 -3.387 15.812 1.00 95.94 97 PHE A C 1
ATOM 797 O O . PHE A 1 97 ? -10.710 -4.055 15.826 1.00 95.94 97 PHE A O 1
ATOM 804 N N . LEU A 1 98 ? -8.476 -3.948 15.630 1.00 96.19 98 LEU A N 1
ATOM 805 C CA . LEU A 1 98 ? -8.269 -5.394 15.480 1.00 96.19 98 LEU A CA 1
ATOM 806 C C . LEU A 1 98 ? -8.811 -6.169 16.691 1.00 96.19 98 LEU A C 1
ATOM 808 O O . LEU A 1 98 ? -9.503 -7.176 16.526 1.00 96.19 98 LEU A O 1
ATOM 812 N N . GLU A 1 99 ? -8.588 -5.669 17.905 1.00 96.00 99 GLU A N 1
ATOM 813 C CA . GLU A 1 99 ? -9.154 -6.259 19.121 1.00 96.00 99 GLU A CA 1
ATOM 814 C C . GLU A 1 99 ? -10.689 -6.162 19.170 1.00 96.00 99 GLU A C 1
ATOM 816 O O . GLU A 1 99 ? -11.364 -7.087 19.632 1.00 96.00 99 GLU A O 1
ATOM 821 N N . GLU A 1 100 ? -11.286 -5.086 18.656 1.00 93.62 100 GLU A N 1
ATOM 822 C CA . GLU A 1 100 ? -12.746 -4.983 18.530 1.00 93.62 100 GLU A CA 1
ATOM 823 C C . GLU A 1 100 ? -13.317 -5.919 17.450 1.00 93.62 100 GLU A C 1
ATOM 825 O O . GLU A 1 100 ? -14.413 -6.466 17.630 1.00 93.62 100 GLU A O 1
ATOM 830 N N . VAL A 1 101 ? -12.578 -6.173 16.365 1.00 93.69 101 VAL A N 1
ATOM 831 C CA . VAL A 1 101 ? -12.930 -7.181 15.349 1.00 93.69 101 VAL A CA 1
ATOM 832 C C . VAL A 1 101 ? -12.942 -8.579 15.968 1.00 93.69 101 VAL A C 1
ATOM 834 O O . VAL A 1 101 ? -13.933 -9.293 15.803 1.00 93.69 101 VAL A O 1
ATOM 837 N N . LYS A 1 102 ? -11.927 -8.941 16.768 1.00 93.06 102 LYS A N 1
ATOM 838 C CA . LYS A 1 102 ? -11.881 -10.220 17.510 1.00 93.06 102 LYS A CA 1
ATOM 839 C C . LYS A 1 102 ? -13.083 -10.394 18.452 1.00 93.06 102 LYS A C 1
ATOM 841 O O . LYS A 1 102 ? -13.564 -11.506 18.653 1.00 93.06 102 LYS A O 1
ATOM 846 N N . LYS A 1 103 ? -13.631 -9.294 18.982 1.00 92.56 103 LYS A N 1
ATOM 847 C CA . LYS A 1 103 ? -14.855 -9.270 19.813 1.00 92.56 103 LYS A CA 1
ATOM 848 C C . LYS A 1 103 ? -16.161 -9.236 19.001 1.00 92.56 103 LYS A C 1
ATOM 850 O O . LYS A 1 103 ? -17.238 -9.119 19.589 1.00 92.56 103 LYS A O 1
ATOM 855 N N . GLY A 1 104 ? -16.094 -9.289 17.669 1.00 89.69 104 GLY A N 1
ATOM 856 C CA . GLY A 1 104 ? -17.253 -9.249 16.770 1.00 89.69 104 GLY A CA 1
ATOM 857 C C . GLY A 1 104 ? -17.919 -7.873 16.638 1.00 89.69 104 GLY A C 1
ATOM 858 O O . GLY A 1 104 ? -19.047 -7.779 16.153 1.00 89.69 104 GLY A O 1
ATOM 859 N N . LYS A 1 105 ? -17.247 -6.801 17.074 1.00 91.62 105 LYS A N 1
ATOM 860 C CA . LYS A 1 105 ? -17.745 -5.413 17.037 1.00 91.62 105 LYS A CA 1
ATOM 861 C C . LYS A 1 105 ? -17.161 -4.591 15.886 1.00 91.62 105 LYS A C 1
ATOM 863 O O . LYS A 1 105 ? -17.440 -3.399 15.774 1.00 91.62 105 LYS A O 1
ATOM 868 N N . GLY A 1 106 ? -16.378 -5.219 15.018 1.00 92.75 106 GLY A N 1
ATOM 869 C CA . GLY A 1 106 ? -15.801 -4.607 13.829 1.00 92.75 106 GLY A CA 1
ATOM 870 C C . GLY A 1 106 ? -15.813 -5.566 12.646 1.00 92.75 106 GLY A C 1
ATOM 871 O O . GLY A 1 106 ? -16.058 -6.764 12.798 1.00 92.75 106 GLY A O 1
ATOM 872 N N . VAL A 1 107 ? -15.581 -5.028 11.455 1.00 94.50 107 VAL A N 1
ATOM 873 C CA . VAL A 1 107 ? -15.321 -5.797 10.237 1.00 94.50 107 VAL A CA 1
ATOM 874 C C . VAL A 1 107 ? -14.448 -4.985 9.288 1.00 94.50 107 VAL A C 1
ATOM 876 O O . VAL A 1 107 ? -14.577 -3.761 9.229 1.00 94.50 107 VAL A O 1
ATOM 879 N N . PHE A 1 108 ? -13.593 -5.665 8.533 1.00 95.19 108 PHE A N 1
ATOM 880 C CA . PHE A 1 108 ? -12.895 -5.070 7.401 1.00 95.19 108 PHE A CA 1
ATOM 881 C C . PHE A 1 108 ? -13.712 -5.278 6.133 1.00 95.19 108 PHE A C 1
ATOM 883 O O . PHE A 1 108 ? -14.151 -6.394 5.852 1.00 95.19 108 PHE A O 1
ATOM 890 N N . LYS A 1 109 ? -13.910 -4.216 5.357 1.00 94.38 109 LYS A N 1
ATOM 891 C CA . LYS A 1 109 ? -14.531 -4.295 4.035 1.00 94.38 109 LYS A CA 1
ATOM 892 C C . LYS A 1 109 ? -13.536 -3.911 2.961 1.00 94.38 109 LYS A C 1
ATOM 894 O O . LYS A 1 109 ? -12.776 -2.965 3.131 1.00 94.38 109 LYS A O 1
ATOM 899 N N . GLY A 1 110 ? -13.557 -4.653 1.865 1.00 92.50 110 GLY A N 1
ATOM 900 C CA . GLY A 1 110 ? -12.691 -4.426 0.721 1.00 92.50 110 GLY A CA 1
ATOM 901 C C . GLY A 1 110 ? -13.497 -4.040 -0.507 1.00 92.50 110 GLY A C 1
ATOM 902 O O . GLY A 1 110 ? -14.438 -4.747 -0.873 1.00 92.50 110 GLY A O 1
ATOM 903 N N . THR A 1 111 ? -13.100 -2.967 -1.185 1.00 90.88 111 THR A N 1
ATOM 904 C CA . THR A 1 111 ? -13.623 -2.627 -2.513 1.00 90.88 111 THR A CA 1
ATOM 905 C C . THR A 1 111 ? -12.465 -2.478 -3.491 1.00 90.88 111 THR A C 1
ATOM 907 O O . THR A 1 111 ? -11.565 -1.671 -3.274 1.00 90.88 111 THR A O 1
ATOM 910 N N . SER A 1 112 ? -12.491 -3.236 -4.587 1.00 87.12 112 SER A N 1
ATOM 911 C CA . SER A 1 112 ? -11.546 -3.039 -5.694 1.00 87.12 112 SER A CA 1
ATOM 912 C C . SER A 1 112 ? -12.093 -1.995 -6.665 1.00 87.12 112 SER A C 1
ATOM 914 O O . SER A 1 112 ? -13.270 -2.045 -7.026 1.00 87.12 112 SER A O 1
ATOM 916 N N . SER A 1 113 ? -11.249 -1.071 -7.113 1.00 82.81 113 SER A N 1
ATOM 917 C CA . SER A 1 113 ? -11.585 -0.080 -8.141 1.00 82.81 113 SER A CA 1
ATOM 918 C C . SER A 1 113 ? -10.522 -0.053 -9.241 1.00 82.81 113 SER A C 1
ATOM 920 O O . SER A 1 113 ? -9.491 -0.721 -9.146 1.00 82.81 113 SER A O 1
ATOM 922 N N . ASP A 1 114 ? -10.806 0.677 -10.322 1.00 77.88 114 ASP A N 1
ATOM 923 C CA . ASP A 1 114 ? -9.861 0.940 -11.414 1.00 77.88 114 ASP A CA 1
ATOM 924 C C . ASP A 1 114 ? -9.223 -0.331 -12.004 1.00 77.88 114 ASP A C 1
ATOM 926 O O . ASP A 1 114 ? -8.002 -0.451 -12.105 1.00 77.88 114 ASP A O 1
ATOM 930 N N . GLY A 1 115 ? -10.044 -1.326 -12.358 1.00 72.94 115 GLY A N 1
ATOM 931 C CA . GLY A 1 115 ? -9.547 -2.577 -12.948 1.00 72.94 115 GLY A CA 1
ATOM 932 C C . GLY A 1 115 ? -8.614 -3.364 -12.017 1.00 72.94 115 GLY A C 1
ATOM 933 O O . GLY A 1 115 ? -7.626 -3.925 -12.480 1.00 72.94 115 GLY A O 1
ATOM 934 N N . GLU A 1 116 ? -8.905 -3.361 -10.710 1.00 75.56 116 GLU A N 1
ATOM 935 C CA . GLU A 1 116 ? -8.130 -4.005 -9.631 1.00 75.56 116 GLU A CA 1
ATOM 936 C C . GLU A 1 116 ? -6.762 -3.374 -9.337 1.00 75.56 116 GLU A C 1
ATOM 938 O O . GLU A 1 116 ? -5.999 -3.909 -8.528 1.00 75.56 116 GLU A O 1
ATOM 943 N N . THR A 1 117 ? -6.434 -2.238 -9.959 1.00 83.94 117 THR A N 1
ATOM 944 C CA . THR A 1 117 ? -5.181 -1.515 -9.684 1.00 83.94 117 THR A CA 1
ATOM 945 C C . THR A 1 117 ? -5.199 -0.805 -8.337 1.00 83.94 117 THR A C 1
ATOM 947 O O . THR A 1 117 ? -4.137 -0.557 -7.769 1.00 83.94 117 THR A O 1
ATOM 950 N N . LYS A 1 118 ? -6.390 -0.531 -7.801 1.00 89.69 118 LYS A N 1
ATOM 951 C CA . LYS A 1 118 ? -6.584 0.058 -6.482 1.00 89.69 118 LYS A CA 1
ATOM 952 C C . LYS A 1 118 ? -7.499 -0.794 -5.622 1.00 89.69 118 LYS A C 1
ATOM 954 O O . LYS A 1 118 ? -8.437 -1.427 -6.114 1.00 89.69 118 LYS A O 1
ATOM 959 N N . PHE A 1 119 ? -7.236 -0.763 -4.326 1.00 90.88 119 PHE A N 1
ATOM 960 C CA . PHE A 1 119 ? -8.029 -1.450 -3.324 1.00 90.88 119 PHE A CA 1
ATOM 961 C C . PHE A 1 119 ? -8.277 -0.528 -2.144 1.00 90.88 119 PHE A C 1
ATOM 963 O O . PHE A 1 119 ? -7.340 -0.027 -1.529 1.00 90.88 119 PHE A O 1
ATOM 970 N N . ARG A 1 120 ? -9.547 -0.308 -1.821 1.00 94.50 120 ARG A N 1
ATOM 971 C CA . ARG A 1 120 ? -9.945 0.417 -0.622 1.00 94.50 120 ARG A CA 1
ATOM 972 C C . ARG A 1 120 ? -10.245 -0.579 0.489 1.00 94.50 120 ARG A C 1
ATOM 974 O O . ARG A 1 120 ? -11.141 -1.410 0.338 1.00 94.50 120 ARG A O 1
ATOM 981 N N . LEU A 1 121 ? -9.514 -0.464 1.592 1.00 95.75 121 LEU A N 1
ATOM 982 C CA . LEU A 1 121 ? -9.739 -1.204 2.828 1.00 95.75 121 LEU A CA 1
ATOM 983 C C . LEU A 1 121 ? -10.438 -0.296 3.848 1.00 95.75 121 LEU A C 1
ATOM 985 O O . LEU A 1 121 ? -9.852 0.671 4.329 1.00 95.75 121 LEU A O 1
ATOM 989 N N . ASP A 1 122 ? -11.676 -0.627 4.196 1.00 96.19 122 ASP A N 1
ATOM 990 C CA . ASP A 1 122 ? -12.496 0.117 5.149 1.00 96.19 122 ASP A CA 1
ATOM 991 C C . ASP A 1 122 ? -12.575 -0.621 6.492 1.00 96.19 122 ASP A C 1
ATOM 993 O O . ASP A 1 122 ? -12.953 -1.793 6.563 1.00 96.19 122 ASP A O 1
ATOM 997 N N . MET A 1 123 ? -12.276 0.087 7.580 1.00 96.19 123 MET A N 1
ATOM 998 C CA . MET A 1 123 ? -12.482 -0.368 8.955 1.00 96.19 123 MET A CA 1
ATOM 999 C C . MET A 1 123 ? -13.878 0.048 9.406 1.00 96.19 123 MET A C 1
ATOM 1001 O O . MET A 1 123 ? -14.160 1.235 9.571 1.00 96.19 123 MET A O 1
ATOM 1005 N N . VAL A 1 124 ? -14.783 -0.912 9.584 1.00 94.88 124 VAL A N 1
ATOM 1006 C CA . VAL A 1 124 ? -16.200 -0.639 9.849 1.00 94.88 124 VAL A CA 1
ATOM 1007 C C . VAL A 1 124 ? -16.586 -1.126 11.236 1.00 94.88 124 VAL A C 1
ATOM 1009 O O . VAL A 1 124 ? -16.447 -2.306 11.556 1.00 94.88 124 VAL A O 1
ATOM 1012 N N . SER A 1 125 ? -17.136 -0.235 12.058 1.00 92.62 125 SER A N 1
ATOM 1013 C CA . SER A 1 125 ? -17.647 -0.607 13.376 1.00 92.62 125 SER A CA 1
ATOM 1014 C C . SER A 1 125 ? -19.071 -1.166 13.295 1.00 92.62 125 SER A C 1
ATOM 1016 O O . SER A 1 125 ? -19.926 -0.674 12.550 1.00 92.62 125 SER A O 1
ATOM 1018 N N . LYS A 1 126 ? -19.328 -2.199 14.102 1.00 85.50 126 LYS A N 1
ATOM 1019 C CA . LYS A 1 126 ? -20.631 -2.825 14.340 1.00 85.50 126 LYS A CA 1
ATOM 1020 C C . LYS A 1 126 ? -21.071 -2.500 15.765 1.00 85.50 126 LYS A C 1
ATOM 1022 O O . LYS A 1 126 ? -20.757 -3.227 16.707 1.00 85.50 126 LYS A O 1
ATOM 1027 N N . SER A 1 127 ? -21.822 -1.418 15.947 1.00 77.56 127 SER A N 1
ATOM 1028 C CA . SER A 1 127 ? -22.480 -1.141 17.226 1.00 77.56 127 SER A CA 1
ATOM 1029 C C . SER A 1 127 ? -23.887 -1.748 17.255 1.00 77.56 127 SER A C 1
ATOM 1031 O O . SER A 1 127 ? -24.607 -1.780 16.256 1.00 77.56 127 SER A O 1
ATOM 1033 N N . LYS A 1 128 ? -24.285 -2.288 18.414 1.00 67.62 128 LYS A N 1
ATOM 1034 C CA . LYS A 1 128 ? -25.585 -2.951 18.589 1.00 67.62 128 LYS A CA 1
ATOM 1035 C C . LYS A 1 128 ? -26.720 -1.942 18.364 1.00 67.62 128 LYS A C 1
ATOM 1037 O O . LYS A 1 128 ? -26.925 -1.061 19.191 1.00 67.62 128 LYS A O 1
ATOM 1042 N N . GLY A 1 129 ? -27.461 -2.094 17.265 1.00 65.38 129 GLY A N 1
ATOM 1043 C CA . GLY A 1 129 ? -28.685 -1.330 16.987 1.00 65.38 129 GLY A CA 1
ATOM 1044 C C . GLY A 1 129 ? -28.513 -0.015 16.217 1.00 65.38 129 GLY A C 1
ATOM 1045 O O . GLY A 1 129 ? -29.510 0.662 15.982 1.00 65.38 129 GLY A O 1
ATOM 1046 N N . LEU A 1 130 ? -27.300 0.343 15.785 1.00 66.19 130 LEU A N 1
ATOM 1047 C CA . LEU A 1 130 ? -27.060 1.508 14.921 1.00 66.19 130 LEU A CA 1
ATOM 1048 C C . LEU A 1 130 ? -26.606 1.079 13.521 1.00 66.19 130 LEU A C 1
ATOM 1050 O O . LEU A 1 130 ? -26.227 -0.068 13.281 1.00 66.19 130 LEU A O 1
ATOM 1054 N N . LYS A 1 131 ? -26.653 2.025 12.576 1.00 78.31 131 LYS A N 1
ATOM 1055 C CA . LYS A 1 131 ? -26.075 1.844 11.240 1.00 78.31 131 LYS A CA 1
ATOM 1056 C C . LYS A 1 131 ? -24.557 1.673 11.358 1.00 78.31 131 LYS A C 1
ATOM 1058 O O . LYS A 1 131 ? -23.916 2.373 12.136 1.00 78.31 131 LYS A O 1
ATOM 1063 N N . HIS A 1 132 ? -24.004 0.765 10.556 1.00 84.31 132 HIS A N 1
ATOM 1064 C CA . HIS A 1 132 ? -22.563 0.619 10.364 1.00 84.31 132 HIS A CA 1
ATOM 1065 C C . HIS A 1 132 ? -21.937 1.966 9.988 1.00 84.31 132 HIS A C 1
ATOM 1067 O O . HIS A 1 132 ? -22.476 2.671 9.132 1.00 84.31 132 HIS A O 1
ATOM 1073 N N . PHE A 1 133 ? -20.804 2.299 10.600 1.00 88.50 133 PHE A N 1
ATOM 1074 C CA . PHE A 1 133 ? -20.036 3.498 10.277 1.00 88.50 133 PHE A CA 1
ATOM 1075 C C . PHE A 1 133 ? -18.589 3.125 9.967 1.00 88.50 133 PHE A C 1
ATOM 1077 O O . PHE A 1 133 ? -18.008 2.243 10.605 1.00 88.50 133 PHE A O 1
ATOM 1084 N N . VAL A 1 134 ? -18.040 3.785 8.950 1.00 92.94 134 VAL A N 1
ATOM 1085 C CA . VAL A 1 134 ? -16.640 3.650 8.550 1.00 92.94 134 VAL A CA 1
ATOM 1086 C C . VAL A 1 134 ? -15.805 4.522 9.477 1.00 92.94 134 VAL A C 1
ATOM 1088 O O . VAL A 1 134 ? -16.099 5.703 9.651 1.00 92.94 134 VAL A O 1
ATOM 1091 N N . LEU A 1 135 ? -14.807 3.912 10.104 1.00 94.19 135 LEU A N 1
ATOM 1092 C CA . LEU A 1 135 ? -13.878 4.555 11.025 1.00 94.19 135 LEU A CA 1
ATOM 1093 C C . LEU A 1 135 ? -12.623 5.069 10.317 1.00 94.19 135 LEU A C 1
ATOM 1095 O O . LEU A 1 135 ? -12.115 6.130 10.664 1.00 94.19 135 LEU A O 1
ATOM 1099 N N . LEU A 1 136 ? -12.125 4.297 9.353 1.00 96.06 136 LEU A N 1
ATOM 1100 C CA . LEU A 1 136 ? -10.918 4.583 8.587 1.00 96.06 136 LEU A CA 1
ATOM 1101 C C . LEU A 1 136 ? -11.029 3.895 7.228 1.00 96.06 136 LEU A C 1
ATOM 1103 O O . LEU A 1 136 ? -11.418 2.729 7.164 1.00 96.06 136 LEU A O 1
ATOM 1107 N N . SER A 1 137 ? -10.662 4.607 6.170 1.00 96.44 137 SER A N 1
ATOM 1108 C CA . SER A 1 137 ? -10.584 4.098 4.802 1.00 96.44 137 SER A CA 1
ATOM 1109 C C . SER A 1 137 ? -9.156 4.233 4.292 1.00 96.44 137 SER A C 1
ATOM 1111 O O . SER A 1 137 ? -8.601 5.328 4.262 1.00 96.44 137 SER A O 1
ATOM 1113 N N . LEU A 1 138 ? -8.550 3.136 3.858 1.00 96.06 138 LEU A N 1
ATOM 1114 C CA . LEU A 1 138 ? -7.207 3.127 3.285 1.00 96.06 138 LEU A CA 1
ATOM 1115 C C . LEU A 1 138 ? -7.300 2.796 1.798 1.00 96.06 138 LEU A C 1
ATOM 1117 O O . LEU A 1 138 ? -7.650 1.676 1.437 1.00 96.06 138 LEU A O 1
ATOM 1121 N N . GLU A 1 139 ? -7.001 3.765 0.934 1.00 95.00 139 GLU A N 1
ATOM 1122 C CA . GLU A 1 139 ? -6.887 3.535 -0.509 1.00 95.00 139 GLU A CA 1
ATOM 1123 C C . GLU A 1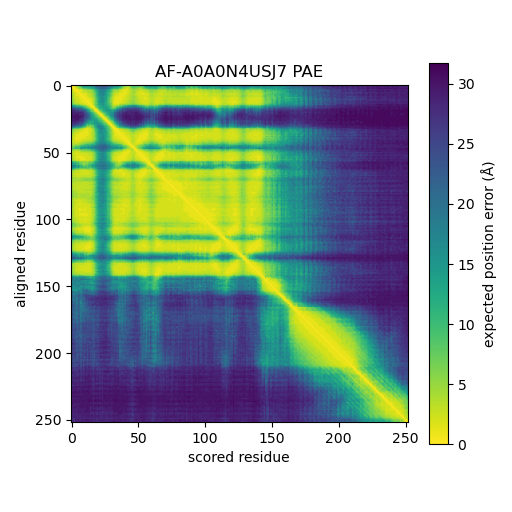 139 ? -5.456 3.102 -0.835 1.00 95.00 139 GLU A C 1
ATOM 1125 O O . G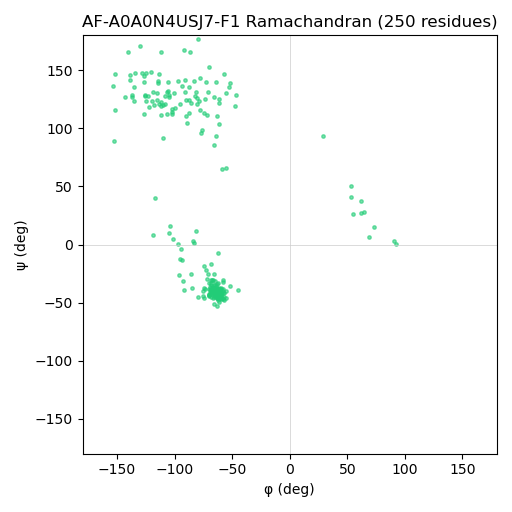LU A 1 139 ? -4.508 3.862 -0.658 1.00 95.00 139 GLU A O 1
ATOM 1130 N N . MET A 1 140 ? -5.301 1.856 -1.269 1.00 93.19 140 MET A N 1
ATOM 1131 C CA . MET A 1 140 ? -4.020 1.207 -1.518 1.00 93.19 140 MET A CA 1
ATOM 1132 C C . MET A 1 140 ? -3.839 0.926 -3.008 1.00 93.19 140 MET A C 1
ATOM 1134 O O . MET A 1 140 ? -4.792 0.597 -3.718 1.00 93.19 140 MET A O 1
ATOM 1138 N N . GLU A 1 141 ? -2.600 0.997 -3.482 1.00 90.62 141 GLU A N 1
ATOM 1139 C CA . GLU A 1 141 ? -2.248 0.681 -4.865 1.00 90.62 141 GLU A CA 1
ATOM 1140 C C . GLU A 1 141 ? -1.726 -0.748 -4.983 1.00 90.62 141 GLU A C 1
ATOM 1142 O O . GLU A 1 141 ? -0.945 -1.213 -4.152 1.00 90.62 141 GLU A O 1
ATOM 1147 N N . LYS A 1 142 ? -2.110 -1.443 -6.054 1.00 86.44 142 LYS A N 1
ATOM 1148 C CA . LYS A 1 142 ? -1.563 -2.756 -6.392 1.00 86.44 142 LYS A CA 1
ATOM 1149 C C . LYS A 1 142 ? -0.085 -2.613 -6.738 1.00 86.44 142 LYS A C 1
ATOM 1151 O O . LYS A 1 142 ? 0.289 -1.841 -7.626 1.00 86.44 142 LYS A O 1
ATOM 1156 N N . LEU A 1 143 ? 0.766 -3.401 -6.092 1.00 79.50 143 LEU A N 1
ATOM 1157 C CA . LEU A 1 143 ? 2.167 -3.494 -6.469 1.00 79.50 143 LEU A CA 1
ATOM 1158 C C . LEU A 1 143 ? 2.291 -4.268 -7.786 1.00 79.50 143 LEU A C 1
ATOM 1160 O O . LEU A 1 143 ? 2.043 -5.468 -7.868 1.00 79.50 143 LEU A O 1
ATOM 1164 N N . VAL A 1 144 ? 2.686 -3.555 -8.838 1.00 67.31 144 VAL A N 1
ATOM 1165 C CA . VAL A 1 144 ? 3.111 -4.143 -10.116 1.00 67.31 144 VAL A CA 1
ATOM 1166 C C . VAL A 1 144 ? 4.455 -4.855 -9.954 1.00 67.31 144 VAL A C 1
ATOM 1168 O O . VAL A 1 144 ? 5.266 -4.473 -9.112 1.00 67.31 144 VAL A O 1
ATOM 1171 N N . VAL A 1 145 ? 4.704 -5.866 -10.793 1.00 59.53 145 VAL A N 1
ATOM 1172 C CA . VAL A 1 145 ? 5.826 -6.826 -10.696 1.00 59.53 145 VAL A CA 1
ATOM 1173 C C . VAL A 1 145 ? 7.187 -6.180 -10.395 1.00 59.53 145 VAL A C 1
ATOM 1175 O O . VAL A 1 145 ? 7.936 -6.721 -9.591 1.00 59.53 145 VAL A O 1
ATOM 1178 N N . TRP A 1 146 ? 7.512 -5.014 -10.964 1.00 54.59 146 TRP A N 1
ATOM 1179 C CA . TRP A 1 146 ? 8.783 -4.329 -10.680 1.00 54.59 146 TRP A CA 1
ATOM 1180 C C . TRP A 1 146 ? 8.838 -3.674 -9.290 1.00 54.59 146 TRP A C 1
ATOM 1182 O O . TRP A 1 146 ? 9.871 -3.739 -8.635 1.00 54.59 146 TRP A O 1
ATOM 1192 N N . LYS A 1 147 ? 7.736 -3.079 -8.804 1.00 56.69 147 LYS A N 1
ATOM 1193 C CA . LYS A 1 147 ? 7.652 -2.545 -7.432 1.00 56.69 147 LYS A CA 1
ATOM 1194 C C . LYS A 1 147 ? 7.666 -3.694 -6.427 1.00 56.69 147 LYS A C 1
ATOM 1196 O O . LYS A 1 147 ? 8.221 -3.555 -5.347 1.00 56.69 147 LYS A O 1
ATOM 1201 N N . LEU A 1 148 ? 7.092 -4.834 -6.809 1.00 61.84 148 LEU A N 1
ATOM 1202 C CA . LEU A 1 148 ? 7.137 -6.060 -6.027 1.00 61.84 148 LEU A CA 1
ATOM 1203 C C . LEU A 1 148 ? 8.551 -6.654 -5.991 1.00 61.84 148 LEU A C 1
ATOM 1205 O O . LEU A 1 148 ? 8.983 -7.094 -4.937 1.00 61.84 148 LEU A O 1
ATOM 1209 N N . ALA A 1 149 ? 9.300 -6.607 -7.096 1.00 56.50 149 ALA A N 1
ATOM 1210 C CA . ALA A 1 149 ? 10.711 -6.991 -7.127 1.00 56.50 149 ALA A CA 1
ATOM 1211 C C . ALA A 1 149 ? 11.572 -6.077 -6.241 1.00 56.50 149 ALA A C 1
ATOM 1213 O O . ALA A 1 149 ? 12.368 -6.584 -5.461 1.00 56.50 149 ALA A O 1
ATOM 1214 N N . GLN A 1 150 ? 11.355 -4.758 -6.281 1.00 54.34 150 GLN A N 1
ATOM 1215 C CA . GLN A 1 150 ? 12.035 -3.813 -5.389 1.00 54.34 150 GLN A CA 1
ATOM 1216 C C . GLN A 1 150 ? 11.666 -4.048 -3.914 1.00 54.34 150 GLN A C 1
ATOM 1218 O O . GLN A 1 150 ? 12.547 -4.091 -3.062 1.00 54.34 150 GLN A O 1
ATOM 1223 N N . TYR A 1 151 ? 10.384 -4.274 -3.612 1.00 57.62 151 TYR A N 1
ATOM 1224 C CA . TYR A 1 151 ? 9.927 -4.650 -2.272 1.00 57.62 151 TYR A CA 1
ATOM 1225 C C . TYR A 1 151 ? 10.571 -5.962 -1.805 1.00 57.62 151 TYR A C 1
ATOM 1227 O O . TYR A 1 151 ? 11.014 -6.065 -0.667 1.00 57.62 151 TYR A O 1
ATOM 1235 N N . LEU A 1 152 ? 10.682 -6.956 -2.689 1.00 60.69 152 LEU A N 1
ATOM 1236 C CA . LEU A 1 152 ? 11.368 -8.212 -2.399 1.00 60.69 152 LEU A CA 1
ATOM 1237 C C . LEU A 1 152 ? 12.869 -8.010 -2.177 1.00 60.69 152 LEU A C 1
ATOM 1239 O O . LEU A 1 152 ? 13.409 -8.652 -1.289 1.00 60.69 152 LEU A O 1
ATOM 1243 N N . GLU A 1 153 ? 13.544 -7.139 -2.929 1.00 57.56 153 GLU A N 1
ATOM 1244 C CA . GLU A 1 153 ? 14.957 -6.800 -2.706 1.00 57.56 153 GLU A CA 1
ATOM 1245 C C . GLU A 1 153 ? 15.172 -6.093 -1.359 1.00 57.56 153 GLU A C 1
ATOM 1247 O O . GLU A 1 153 ? 16.063 -6.485 -0.601 1.00 57.56 153 GLU A O 1
ATOM 1252 N N . GLU A 1 154 ? 14.316 -5.124 -1.016 1.00 54.19 154 GLU A N 1
ATOM 1253 C CA . GLU A 1 154 ? 14.305 -4.453 0.293 1.00 54.19 154 GLU A CA 1
ATOM 1254 C C . GLU A 1 154 ? 14.046 -5.466 1.429 1.00 54.19 154 GLU A C 1
ATOM 1256 O O . GLU A 1 154 ? 14.748 -5.470 2.442 1.00 54.19 154 GLU A O 1
ATOM 1261 N N . MET A 1 155 ? 13.126 -6.413 1.217 1.00 51.25 155 MET A N 1
ATOM 1262 C CA . MET A 1 155 ? 12.815 -7.513 2.141 1.00 51.25 155 MET A CA 1
ATOM 1263 C C . MET A 1 155 ? 13.877 -8.621 2.178 1.00 51.25 155 MET A C 1
ATOM 1265 O O . MET A 1 155 ? 13.891 -9.390 3.130 1.00 51.25 155 MET A O 1
ATOM 1269 N N . ASN A 1 156 ? 14.758 -8.744 1.181 1.00 50.84 156 ASN A N 1
ATOM 1270 C CA . ASN A 1 156 ? 15.841 -9.737 1.167 1.00 50.84 156 ASN A CA 1
ATOM 1271 C C . ASN A 1 156 ? 17.088 -9.216 1.904 1.00 50.84 156 ASN A C 1
ATOM 1273 O O . ASN A 1 156 ? 17.873 -10.005 2.429 1.00 50.84 156 ASN A O 1
ATOM 1277 N N . GLY A 1 157 ? 17.261 -7.889 1.980 1.00 48.81 157 GLY A N 1
ATOM 1278 C CA . GLY A 1 157 ? 18.292 -7.243 2.803 1.00 48.81 157 GLY A CA 1
ATOM 1279 C C . GLY A 1 157 ? 18.017 -7.329 4.310 1.00 48.81 157 GLY A C 1
ATOM 1280 O O . GLY A 1 157 ? 18.945 -7.319 5.118 1.00 48.81 157 GLY A O 1
ATOM 1281 N N . ILE A 1 158 ? 16.748 -7.474 4.694 1.00 49.94 158 ILE A N 1
ATOM 1282 C CA . ILE A 1 158 ? 16.301 -7.672 6.073 1.00 49.94 158 ILE A CA 1
ATOM 1283 C C . ILE A 1 158 ? 15.985 -9.160 6.210 1.00 49.94 158 ILE A C 1
ATOM 1285 O O . ILE A 1 158 ? 15.107 -9.646 5.529 1.00 49.94 158 ILE A O 1
ATOM 1289 N N . SER A 1 159 ? 16.680 -9.915 7.058 1.00 43.53 159 SER A N 1
ATOM 1290 C CA . SER A 1 159 ? 16.481 -11.361 7.303 1.00 43.53 159 SER A CA 1
ATOM 1291 C C . SER A 1 159 ? 15.033 -11.756 7.730 1.00 43.53 159 SER A C 1
ATOM 1293 O O . SER A 1 159 ? 14.802 -12.219 8.848 1.00 43.53 159 SER A O 1
ATOM 1295 N N . LYS A 1 160 ? 14.031 -11.605 6.856 1.00 49.12 160 LYS A N 1
ATOM 1296 C CA . LYS A 1 160 ? 12.596 -11.867 7.072 1.00 49.12 160 LYS A CA 1
ATOM 1297 C C . LYS A 1 160 ? 12.134 -13.177 6.406 1.00 49.12 160 LYS A C 1
ATOM 1299 O O . LYS A 1 160 ? 10.939 -13.436 6.299 1.00 49.12 160 LYS A O 1
ATOM 1304 N N . MET A 1 161 ? 13.062 -14.061 6.011 1.00 43.31 161 MET A N 1
ATOM 1305 C CA . MET A 1 161 ? 12.757 -15.355 5.364 1.00 43.31 161 MET A CA 1
ATOM 1306 C C . MET A 1 161 ? 11.938 -16.349 6.220 1.00 43.31 161 MET A C 1
ATOM 1308 O O . MET A 1 161 ? 11.519 -17.384 5.708 1.00 43.31 161 MET A O 1
ATOM 1312 N N . THR A 1 162 ? 11.681 -16.081 7.501 1.00 42.59 162 THR A N 1
ATOM 1313 C CA . THR A 1 162 ? 11.073 -17.052 8.429 1.00 42.59 162 THR A CA 1
ATOM 1314 C C . THR A 1 162 ? 9.549 -16.970 8.583 1.00 42.59 162 THR A C 1
ATOM 1316 O O . THR A 1 162 ? 8.992 -17.822 9.269 1.00 42.59 162 THR A O 1
ATOM 1319 N N . ARG A 1 163 ? 8.843 -16.007 7.967 1.00 49.06 163 ARG A N 1
ATOM 1320 C CA . ARG A 1 163 ? 7.449 -15.675 8.356 1.00 49.06 163 ARG A CA 1
ATOM 1321 C C . ARG A 1 163 ? 6.359 -15.894 7.293 1.00 49.06 163 ARG A C 1
ATOM 1323 O O . ARG A 1 163 ? 5.431 -15.112 7.190 1.00 49.06 163 ARG A O 1
ATOM 1330 N N . GLY A 1 164 ? 6.428 -16.974 6.514 1.00 46.69 164 GLY A N 1
ATOM 1331 C CA . GLY A 1 164 ? 5.251 -17.434 5.743 1.00 46.69 164 GLY A CA 1
ATOM 1332 C C . GLY A 1 164 ? 5.100 -16.916 4.303 1.00 46.69 164 GLY A C 1
ATOM 1333 O O . GLY A 1 164 ? 4.251 -17.417 3.573 1.00 46.69 164 GLY A O 1
ATOM 1334 N N . TYR A 1 165 ? 6.023 -16.086 3.810 1.00 51.88 165 TYR A N 1
ATOM 1335 C CA . TYR A 1 165 ? 6.127 -15.729 2.386 1.00 51.88 165 TYR A CA 1
ATOM 1336 C C . TYR A 1 165 ? 6.859 -16.718 1.426 1.00 51.88 165 TYR A C 1
ATOM 1338 O O . TYR A 1 165 ? 7.098 -16.323 0.280 1.00 51.88 165 TYR A O 1
ATOM 1346 N N . PRO A 1 166 ? 7.223 -17.992 1.751 1.00 50.44 166 PRO A N 1
ATOM 1347 C CA . PRO A 1 166 ? 8.005 -18.820 0.825 1.00 50.44 166 PRO A CA 1
ATOM 1348 C C . PRO A 1 166 ? 7.344 -19.033 -0.535 1.00 50.44 166 PRO A C 1
ATOM 1350 O O . PRO A 1 166 ? 8.048 -19.165 -1.531 1.00 50.44 166 PRO A O 1
ATOM 1353 N N . TYR A 1 167 ? 6.012 -19.093 -0.601 1.00 48.09 167 TYR A N 1
ATOM 1354 C CA . TYR A 1 167 ? 5.321 -19.450 -1.839 1.00 48.09 167 TYR A CA 1
ATOM 1355 C C . TYR A 1 167 ? 5.219 -18.274 -2.812 1.00 48.09 167 TYR A C 1
ATOM 1357 O O . TYR A 1 167 ? 5.561 -18.424 -3.986 1.00 48.09 167 TYR A O 1
ATOM 1365 N N . VAL A 1 168 ? 4.851 -17.092 -2.304 1.00 51.47 168 VAL A N 1
ATOM 1366 C CA . VAL A 1 168 ? 4.851 -15.837 -3.066 1.00 51.47 168 VAL A CA 1
ATOM 1367 C C . VAL A 1 168 ? 6.273 -15.533 -3.530 1.00 51.47 168 VAL A C 1
ATOM 1369 O O . VAL A 1 168 ? 6.487 -15.401 -4.730 1.00 51.47 168 VAL A O 1
ATOM 1372 N N . CYS A 1 169 ? 7.273 -15.589 -2.642 1.00 53.88 169 CYS A N 1
ATOM 1373 C CA . CYS A 1 169 ? 8.676 -15.368 -3.006 1.00 53.88 169 CYS A CA 1
ATOM 1374 C C . CYS A 1 169 ? 9.208 -16.396 -4.015 1.00 53.88 169 CYS A C 1
ATOM 1376 O O . CYS A 1 169 ? 9.954 -16.028 -4.917 1.00 53.88 169 CYS A O 1
ATOM 1378 N N . LYS A 1 170 ? 8.829 -17.678 -3.918 1.00 53.34 170 LYS A N 1
ATOM 1379 C CA . LYS A 1 170 ? 9.295 -18.723 -4.849 1.00 53.34 170 LYS A CA 1
ATOM 1380 C C . LYS A 1 170 ? 8.620 -18.629 -6.215 1.00 53.34 170 LYS A C 1
ATOM 1382 O O . LYS A 1 170 ? 9.281 -18.858 -7.226 1.00 53.34 170 LYS A O 1
ATOM 1387 N N . SER A 1 171 ? 7.333 -18.291 -6.262 1.00 55.59 171 SER A N 1
ATOM 1388 C CA . SER A 1 171 ? 6.627 -18.065 -7.526 1.00 55.59 171 SER A CA 1
ATOM 1389 C C . SER A 1 171 ? 7.113 -16.782 -8.199 1.00 55.59 171 SER A C 1
ATOM 1391 O O . SER A 1 171 ? 7.448 -16.810 -9.378 1.00 55.59 171 SER A O 1
ATOM 1393 N N . LEU A 1 172 ? 7.282 -15.694 -7.441 1.00 57.22 172 LEU A N 1
ATOM 1394 C CA . LEU A 1 172 ? 7.875 -14.457 -7.949 1.00 57.22 172 LEU A CA 1
ATOM 1395 C C . LEU A 1 172 ? 9.319 -14.632 -8.379 1.00 57.22 172 LEU A C 1
ATOM 1397 O O . LEU A 1 172 ? 9.686 -14.144 -9.436 1.00 57.22 172 LEU A O 1
ATOM 1401 N N . SER A 1 173 ? 10.126 -15.374 -7.626 1.00 58.66 173 SER A N 1
ATOM 1402 C CA . SER A 1 173 ? 11.492 -15.696 -8.034 1.00 58.66 173 SER A CA 1
ATOM 1403 C C . SER A 1 173 ? 11.514 -16.423 -9.382 1.00 58.66 173 SER A C 1
ATOM 1405 O O . SER A 1 173 ? 12.358 -16.112 -10.221 1.00 58.66 173 SER A O 1
ATOM 1407 N N . ARG A 1 174 ? 10.556 -17.326 -9.648 1.00 67.00 174 ARG A N 1
ATOM 1408 C CA . ARG A 1 174 ? 10.405 -17.963 -10.968 1.00 67.00 174 ARG A CA 1
ATOM 1409 C C . ARG A 1 174 ? 9.982 -16.969 -12.047 1.00 67.00 174 ARG A C 1
ATOM 1411 O O . ARG A 1 174 ? 10.572 -16.988 -13.123 1.00 67.00 174 ARG A O 1
ATOM 1418 N N . GLU A 1 175 ? 8.999 -16.116 -11.773 1.00 68.31 175 GLU A N 1
ATOM 1419 C CA . GLU A 1 175 ? 8.502 -15.116 -12.728 1.00 68.31 175 GLU A CA 1
ATOM 1420 C C . GLU A 1 175 ? 9.594 -14.092 -13.084 1.00 68.31 175 GLU A C 1
ATOM 1422 O O . GLU A 1 175 ? 9.839 -13.822 -14.257 1.00 68.31 175 GLU A O 1
ATOM 1427 N N . VAL A 1 176 ? 10.318 -13.591 -12.079 1.00 66.69 176 VAL A N 1
ATOM 1428 C CA . VAL A 1 176 ? 11.468 -12.690 -12.234 1.00 66.69 176 VAL A CA 1
ATOM 1429 C C . VAL A 1 176 ? 12.581 -13.384 -13.011 1.00 66.69 176 VAL A C 1
ATOM 1431 O O . VAL A 1 176 ? 13.086 -12.814 -13.972 1.00 66.69 176 VAL A O 1
ATOM 1434 N N . SER A 1 177 ? 12.914 -14.637 -12.680 1.00 67.44 177 SER A N 1
ATOM 1435 C CA . SER A 1 177 ? 13.926 -15.404 -13.424 1.00 67.44 177 SER A CA 1
ATOM 1436 C C . SER A 1 177 ? 13.539 -15.588 -14.894 1.00 67.44 177 SER A C 1
ATOM 1438 O O . SER A 1 177 ? 14.394 -15.500 -15.774 1.00 67.44 177 SER A O 1
ATOM 1440 N N . LYS A 1 178 ? 12.251 -15.817 -15.174 1.00 79.12 178 LYS A N 1
ATOM 1441 C CA . LYS A 1 178 ? 11.722 -15.934 -16.536 1.00 79.12 178 LYS A CA 1
ATOM 1442 C C . LYS A 1 178 ? 11.839 -14.609 -17.289 1.00 79.12 178 LYS A C 1
ATOM 1444 O O . LYS A 1 178 ? 12.426 -14.587 -18.366 1.00 79.12 178 LYS A O 1
ATOM 1449 N N . LEU A 1 179 ? 11.363 -13.511 -16.700 1.00 72.38 179 LEU A N 1
ATOM 1450 C CA . LEU A 1 179 ? 11.463 -12.170 -17.287 1.00 72.38 179 LEU A CA 1
ATOM 1451 C C . LEU A 1 179 ? 12.917 -11.751 -17.521 1.00 72.38 179 LEU A C 1
ATOM 1453 O O . LEU A 1 179 ? 13.232 -11.137 -18.536 1.00 72.38 179 LEU A O 1
ATOM 1457 N N . GLN A 1 180 ? 13.820 -12.113 -16.613 1.00 67.31 180 GLN A N 1
ATOM 1458 C CA . GLN A 1 180 ? 15.246 -11.848 -16.754 1.00 67.31 180 GLN A CA 1
ATOM 1459 C C . GLN A 1 180 ? 15.873 -12.691 -17.872 1.00 67.31 180 GLN A C 1
ATOM 1461 O O . GLN A 1 180 ? 16.709 -12.191 -18.624 1.00 67.31 180 GLN A O 1
ATOM 1466 N N . GLY A 1 181 ? 15.424 -13.937 -18.044 1.00 83.00 181 GLY A N 1
ATOM 1467 C CA . GLY A 1 181 ? 15.750 -14.760 -19.209 1.00 83.00 181 GLY A CA 1
ATOM 1468 C C . GLY A 1 181 ? 15.288 -14.125 -20.523 1.00 83.00 181 GLY A C 1
ATOM 1469 O O . GLY A 1 181 ? 16.079 -14.010 -21.461 1.00 83.00 181 GLY A O 1
ATOM 1470 N N . ASP A 1 182 ? 14.045 -13.643 -20.571 1.00 82.06 182 ASP A N 1
ATOM 1471 C CA . ASP A 1 182 ? 13.477 -12.974 -21.745 1.00 82.06 182 ASP A CA 1
ATOM 1472 C C . ASP A 1 182 ? 14.223 -11.673 -22.075 1.00 82.06 182 ASP A C 1
ATOM 1474 O O . ASP A 1 182 ? 14.551 -11.425 -23.238 1.00 82.06 182 ASP A O 1
ATOM 1478 N N . LEU A 1 183 ? 14.566 -10.872 -21.059 1.00 78.69 183 LEU A N 1
ATOM 1479 C CA . LEU A 1 183 ? 15.357 -9.652 -21.216 1.00 78.69 183 LEU A CA 1
ATOM 1480 C C . LEU A 1 183 ? 16.757 -9.955 -21.761 1.00 78.69 183 LEU A C 1
ATOM 1482 O O . LEU A 1 183 ? 17.201 -9.301 -22.704 1.00 78.69 183 LEU A O 1
ATOM 1486 N N . ASN A 1 184 ? 17.437 -10.969 -21.220 1.00 79.94 184 ASN A N 1
ATOM 1487 C CA . ASN A 1 184 ? 18.751 -11.394 -21.705 1.00 79.94 184 ASN A CA 1
ATOM 1488 C C . ASN A 1 184 ? 18.687 -11.877 -23.160 1.00 79.94 184 ASN A C 1
ATOM 1490 O O . ASN A 1 184 ? 19.552 -11.535 -23.968 1.00 79.94 184 ASN A O 1
ATOM 1494 N N . MET A 1 185 ? 17.639 -12.622 -23.524 1.00 89.31 185 MET A N 1
ATOM 1495 C CA . MET A 1 185 ? 17.400 -13.027 -24.909 1.00 89.31 185 MET A CA 1
ATOM 1496 C C . MET A 1 185 ? 17.167 -11.811 -25.817 1.00 89.31 185 MET A C 1
ATOM 1498 O O . MET A 1 185 ? 17.678 -11.775 -26.939 1.00 89.31 185 MET A O 1
ATOM 1502 N N . LEU A 1 186 ? 16.413 -10.810 -25.355 1.00 85.56 186 LEU A N 1
ATOM 1503 C CA . LEU A 1 186 ? 16.161 -9.587 -26.116 1.00 85.56 186 LEU A CA 1
ATOM 1504 C C . LEU A 1 186 ? 17.453 -8.784 -26.323 1.00 85.56 186 LEU A C 1
ATOM 1506 O O . LEU A 1 186 ? 17.743 -8.368 -27.441 1.00 85.56 186 LEU A O 1
ATOM 1510 N N . MET A 1 187 ? 18.263 -8.641 -25.273 1.00 79.44 187 MET A N 1
ATOM 1511 C CA . MET A 1 187 ? 19.576 -7.994 -25.330 1.00 79.44 187 MET A CA 1
ATOM 1512 C C . MET A 1 187 ? 20.513 -8.696 -26.315 1.00 79.44 187 MET A C 1
ATOM 1514 O O . MET A 1 187 ? 21.171 -8.030 -27.113 1.00 79.44 187 MET A O 1
ATOM 1518 N N . PHE A 1 188 ? 20.528 -10.032 -26.323 1.00 86.06 188 PHE A N 1
ATOM 1519 C CA . PHE A 1 188 ? 21.303 -10.811 -27.289 1.00 86.06 188 PHE A CA 1
ATOM 1520 C C . PHE A 1 188 ? 20.841 -10.568 -28.735 1.00 86.06 188 PHE A C 1
ATOM 1522 O O . PHE A 1 188 ? 21.666 -10.375 -29.628 1.00 86.06 188 PHE A O 1
ATOM 1529 N N . LYS A 1 189 ? 19.524 -10.511 -28.976 1.00 87.19 189 LYS A N 1
ATOM 1530 C CA . LYS A 1 189 ? 18.973 -10.167 -30.298 1.00 87.19 189 LYS A CA 1
ATOM 1531 C C . LYS A 1 189 ? 19.378 -8.756 -30.727 1.00 87.19 189 LYS A C 1
ATOM 1533 O O . LYS A 1 189 ? 19.840 -8.585 -31.851 1.00 87.19 189 LYS A O 1
ATOM 1538 N N . CYS A 1 190 ? 19.267 -7.770 -29.837 1.00 82.38 190 CYS A N 1
ATOM 1539 C CA . CYS A 1 190 ? 19.695 -6.397 -30.110 1.00 82.38 190 CYS A CA 1
ATOM 1540 C C . CYS A 1 190 ? 21.191 -6.318 -30.438 1.00 82.38 190 CYS A C 1
ATOM 1542 O O . CYS A 1 190 ? 21.572 -5.616 -31.370 1.00 82.38 190 CYS A O 1
ATOM 1544 N N . TYR A 1 191 ? 22.031 -7.061 -29.714 1.00 87.19 191 TYR A N 1
ATOM 1545 C CA . TYR A 1 191 ? 23.466 -7.122 -29.982 1.00 87.19 191 TYR A CA 1
ATOM 1546 C C . TYR A 1 191 ? 23.771 -7.662 -31.386 1.00 87.19 191 TYR A C 1
ATOM 1548 O O . TYR A 1 191 ? 24.560 -7.060 -32.109 1.00 87.19 191 TYR A O 1
ATOM 1556 N N . ASN A 1 192 ? 23.103 -8.741 -31.808 1.00 87.12 192 ASN A N 1
ATOM 1557 C CA . ASN A 1 192 ? 23.291 -9.291 -33.155 1.00 87.12 192 ASN A CA 1
ATOM 1558 C C . ASN A 1 192 ? 22.856 -8.305 -34.246 1.00 87.12 192 ASN A C 1
ATOM 1560 O O . ASN A 1 192 ? 23.592 -8.117 -35.208 1.00 87.12 192 ASN A O 1
ATOM 1564 N N . VAL A 1 193 ? 21.722 -7.620 -34.063 1.00 87.31 193 VAL A N 1
ATOM 1565 C CA . VAL A 1 193 ? 21.257 -6.590 -35.008 1.00 87.31 193 VAL A CA 1
ATOM 1566 C C . VAL A 1 193 ? 22.248 -5.426 -35.096 1.00 87.31 193 VAL A C 1
ATOM 1568 O O . VAL A 1 193 ? 22.517 -4.928 -36.187 1.00 87.31 193 VAL A O 1
ATOM 1571 N N . MET A 1 194 ? 22.819 -4.987 -33.969 1.00 81.94 194 MET A N 1
ATOM 1572 C CA . MET A 1 194 ? 23.851 -3.943 -33.984 1.00 81.94 194 MET A CA 1
ATOM 1573 C C . MET A 1 194 ? 25.114 -4.404 -34.713 1.00 81.94 194 MET A C 1
ATOM 1575 O O . MET A 1 194 ? 25.650 -3.644 -35.513 1.00 81.94 194 MET A O 1
ATOM 1579 N N . ARG A 1 195 ? 25.546 -5.652 -34.499 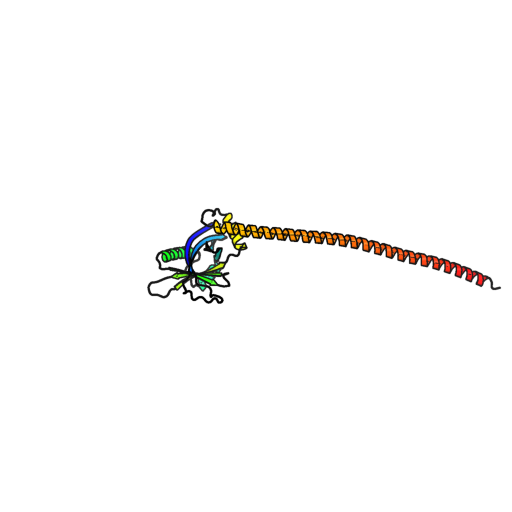1.00 90.69 195 ARG A N 1
ATOM 1580 C CA . ARG A 1 195 ? 26.702 -6.224 -35.198 1.00 90.69 195 ARG A CA 1
ATOM 1581 C C . ARG A 1 195 ? 26.479 -6.293 -36.711 1.00 90.69 195 ARG A C 1
ATOM 1583 O O . ARG A 1 195 ? 27.326 -5.825 -37.459 1.00 90.69 195 ARG A O 1
ATOM 1590 N N . GLU A 1 196 ? 25.331 -6.804 -37.155 1.00 87.56 196 GLU A N 1
ATOM 1591 C CA . GLU A 1 196 ? 24.965 -6.858 -38.581 1.00 87.56 196 GLU A CA 1
ATOM 1592 C C . GLU A 1 196 ? 24.923 -5.459 -39.212 1.00 87.56 196 GLU A C 1
ATOM 1594 O O . GLU A 1 196 ? 25.358 -5.260 -40.346 1.00 87.56 196 GLU A O 1
ATOM 1599 N N . ARG A 1 197 ? 24.431 -4.458 -38.469 1.00 88.50 197 ARG A N 1
ATOM 1600 C CA . ARG A 1 197 ? 24.445 -3.064 -38.920 1.00 88.50 197 ARG A CA 1
ATOM 1601 C C . ARG A 1 197 ? 25.872 -2.549 -39.100 1.00 88.50 197 ARG A C 1
ATOM 1603 O O . ARG A 1 197 ? 26.138 -1.872 -40.088 1.00 88.50 197 ARG A O 1
ATOM 1610 N N . ASP A 1 198 ? 26.761 -2.825 -38.153 1.00 87.38 198 ASP A N 1
ATOM 1611 C CA . ASP A 1 198 ? 28.143 -2.346 -38.206 1.00 87.38 198 ASP A CA 1
ATOM 1612 C C . ASP A 1 198 ? 28.921 -3.022 -39.355 1.00 87.38 198 ASP A C 1
ATOM 1614 O O . ASP A 1 198 ? 29.625 -2.333 -40.093 1.00 87.38 198 ASP A O 1
ATOM 1618 N N . GLU A 1 199 ? 28.694 -4.319 -39.600 1.00 89.06 199 GLU A N 1
ATOM 1619 C CA . GLU A 1 199 ? 29.208 -5.043 -40.778 1.00 89.06 199 GLU A CA 1
ATOM 1620 C C . GLU A 1 199 ? 28.714 -4.403 -42.092 1.00 89.06 199 GLU A C 1
ATOM 1622 O O . GLU A 1 199 ? 29.505 -4.119 -42.994 1.00 89.06 199 GLU A O 1
ATOM 1627 N N . ALA A 1 200 ? 27.418 -4.083 -42.188 1.00 85.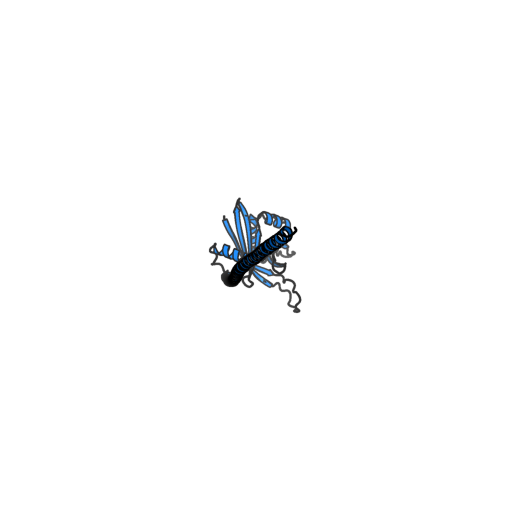81 200 ALA A N 1
ATOM 1628 C CA . ALA A 1 200 ? 26.855 -3.419 -43.366 1.00 85.81 200 ALA A CA 1
ATOM 1629 C C . ALA A 1 200 ? 27.426 -2.004 -43.587 1.00 85.81 200 ALA A C 1
ATOM 1631 O O . ALA A 1 200 ? 27.627 -1.578 -44.728 1.00 85.81 200 ALA A O 1
ATOM 1632 N N . VAL A 1 201 ? 27.702 -1.259 -42.511 1.00 86.06 201 VAL A N 1
ATOM 1633 C CA . VAL A 1 201 ? 28.347 0.061 -42.596 1.00 86.06 201 VAL A CA 1
ATOM 1634 C C . VAL A 1 201 ? 29.777 -0.067 -43.123 1.00 86.06 201 VAL A C 1
ATOM 1636 O O . VAL A 1 201 ? 30.167 0.708 -43.999 1.00 86.06 201 V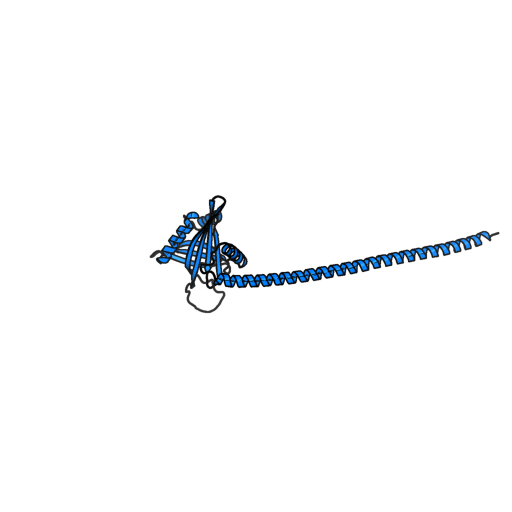AL A O 1
ATOM 1639 N N . GLU A 1 202 ? 30.537 -1.059 -42.660 1.00 89.31 202 GLU A N 1
ATOM 1640 C CA . GLU A 1 202 ? 31.896 -1.314 -43.146 1.00 89.31 202 GLU A CA 1
ATOM 1641 C C . GLU A 1 202 ? 31.907 -1.681 -44.642 1.00 89.31 202 GLU A C 1
ATOM 1643 O O . GLU A 1 202 ? 32.690 -1.123 -45.421 1.00 89.31 202 GLU A O 1
ATOM 1648 N N . GLU A 1 203 ? 30.984 -2.537 -45.091 1.00 87.94 203 GLU A N 1
ATOM 1649 C CA . GLU A 1 203 ? 30.826 -2.859 -46.515 1.00 87.94 203 GLU A CA 1
ATOM 1650 C C . GLU A 1 203 ? 30.503 -1.619 -47.362 1.00 87.94 203 GLU A C 1
ATOM 1652 O O . GLU A 1 203 ? 31.088 -1.417 -48.437 1.00 87.94 203 GLU A O 1
ATOM 1657 N N . LEU A 1 204 ? 29.611 -0.751 -46.872 1.00 84.12 204 LEU A N 1
ATOM 1658 C CA . LEU A 1 204 ? 29.273 0.508 -47.536 1.00 84.12 204 LEU A CA 1
ATOM 1659 C C . LEU A 1 204 ? 30.475 1.456 -47.616 1.00 84.12 204 LEU A C 1
ATOM 1661 O O . LEU A 1 204 ? 30.668 2.104 -48.650 1.00 84.12 204 LEU A O 1
ATOM 1665 N N . GLU A 1 205 ? 31.321 1.524 -46.587 1.00 85.56 205 GLU A N 1
ATOM 1666 C CA . GLU A 1 205 ? 32.556 2.313 -46.628 1.00 85.56 205 GLU A CA 1
ATOM 1667 C C . GLU A 1 205 ? 33.566 1.768 -47.643 1.00 85.56 205 GLU A C 1
ATOM 1669 O O . GLU A 1 205 ? 34.176 2.543 -48.391 1.00 85.56 205 GLU A O 1
ATOM 1674 N N . ILE A 1 206 ? 33.725 0.443 -47.719 1.00 88.38 206 ILE A N 1
ATOM 1675 C CA . ILE A 1 206 ? 34.583 -0.212 -48.714 1.00 88.38 206 ILE A CA 1
ATOM 1676 C C . ILE A 1 206 ? 34.081 0.096 -50.129 1.00 88.38 206 ILE A C 1
ATOM 1678 O O . ILE A 1 206 ? 34.874 0.454 -51.010 1.00 88.38 206 ILE A O 1
ATOM 1682 N N . LEU A 1 207 ? 32.770 -0.012 -50.363 1.00 82.38 207 LEU A N 1
ATOM 1683 C CA . LEU A 1 207 ? 32.156 0.327 -51.646 1.00 82.38 207 LEU A CA 1
ATOM 1684 C C . LEU A 1 207 ? 32.347 1.807 -51.981 1.00 82.38 207 LEU A C 1
ATOM 1686 O O . LEU A 1 207 ? 32.780 2.124 -53.091 1.00 82.38 207 LEU A O 1
ATOM 1690 N N . ARG A 1 208 ? 32.112 2.713 -51.025 1.00 82.62 208 ARG A N 1
ATOM 1691 C CA . ARG A 1 208 ? 32.319 4.156 -51.202 1.00 82.62 208 ARG A CA 1
ATOM 1692 C C . ARG A 1 208 ? 33.756 4.471 -51.614 1.00 82.62 208 ARG A C 1
ATOM 1694 O O . ARG A 1 208 ? 33.952 5.184 -52.596 1.00 82.62 208 ARG A O 1
ATOM 1701 N N . LYS A 1 209 ? 34.755 3.896 -50.933 1.00 84.38 209 LYS A N 1
ATOM 1702 C CA . LYS A 1 209 ? 36.177 4.051 -51.294 1.00 84.38 209 LYS A CA 1
ATOM 1703 C C . LYS A 1 209 ? 36.444 3.567 -52.723 1.00 84.38 209 LYS A C 1
ATOM 1705 O O . LYS A 1 209 ? 37.037 4.301 -53.508 1.00 84.38 209 LYS A O 1
ATOM 1710 N N . LYS A 1 210 ? 35.938 2.385 -53.103 1.00 82.06 210 LYS A N 1
ATOM 1711 C CA . LYS A 1 210 ? 36.073 1.849 -54.473 1.00 82.06 210 LYS A CA 1
ATOM 1712 C C . LYS A 1 210 ? 35.454 2.770 -55.532 1.00 82.06 210 LYS A C 1
ATOM 1714 O O . LYS A 1 210 ? 36.053 2.951 -56.593 1.00 82.06 210 LYS A O 1
ATOM 1719 N N . TYR A 1 211 ? 34.278 3.343 -55.271 1.00 73.25 211 TYR A N 1
ATOM 1720 C CA . TYR A 1 211 ? 33.611 4.256 -56.205 1.00 73.25 211 TYR A CA 1
ATOM 1721 C C . TYR A 1 211 ? 34.337 5.601 -56.332 1.00 73.25 211 TYR A C 1
ATOM 1723 O O . TYR A 1 211 ? 34.548 6.052 -57.457 1.00 73.25 211 TYR A O 1
ATOM 1731 N N . CYS A 1 212 ? 34.788 6.200 -55.225 1.00 74.25 212 CYS A N 1
ATOM 1732 C CA . CYS A 1 212 ? 35.570 7.440 -55.261 1.00 74.25 212 CYS A CA 1
ATOM 1733 C C . CYS A 1 212 ? 36.885 7.258 -56.033 1.00 74.25 212 CYS A C 1
ATOM 1735 O O . CYS A 1 212 ? 37.176 8.046 -56.930 1.00 74.25 212 CYS A O 1
ATOM 1737 N N . SER A 1 213 ? 37.622 6.165 -55.799 1.00 70.25 213 SER A N 1
ATOM 1738 C CA . SER A 1 213 ? 38.846 5.877 -56.561 1.00 70.25 213 SER A CA 1
ATOM 1739 C C . SER A 1 213 ? 38.578 5.652 -58.056 1.00 70.25 213 SER A C 1
ATOM 1741 O O . SER A 1 213 ? 39.391 6.031 -58.894 1.00 70.25 213 SER A O 1
ATOM 1743 N N . ARG A 1 214 ? 37.430 5.067 -58.433 1.00 62.41 214 ARG A N 1
ATOM 1744 C CA . ARG A 1 214 ? 37.040 4.926 -59.850 1.00 62.41 214 ARG A CA 1
ATOM 1745 C C . ARG A 1 214 ? 36.682 6.264 -60.496 1.00 62.41 214 ARG A C 1
ATOM 1747 O O . ARG A 1 214 ? 37.045 6.472 -61.651 1.00 62.41 214 ARG A O 1
ATOM 1754 N N . GLN A 1 215 ? 36.010 7.161 -59.772 1.00 59.03 215 GLN A N 1
ATOM 1755 C CA . GLN A 1 215 ? 35.736 8.520 -60.247 1.00 59.03 215 GLN A CA 1
ATOM 1756 C C . GLN A 1 215 ? 37.029 9.309 -60.460 1.00 59.03 215 GLN A C 1
ATOM 1758 O O . GLN A 1 215 ? 37.197 9.895 -61.522 1.00 59.03 215 GLN A O 1
ATOM 1763 N N . GLU A 1 216 ? 37.981 9.249 -59.528 1.00 59.47 216 GLU A N 1
ATOM 1764 C CA . GLU A 1 216 ? 39.286 9.908 -59.677 1.00 59.47 216 GLU A CA 1
ATOM 1765 C C . GLU A 1 216 ? 40.075 9.387 -60.890 1.00 59.47 216 GLU A C 1
ATOM 1767 O O . GLU A 1 216 ? 40.678 10.166 -61.629 1.00 59.47 216 GLU A O 1
ATOM 1772 N N . VAL A 1 217 ? 40.035 8.074 -61.149 1.00 60.09 217 VAL A N 1
ATOM 1773 C CA . VAL A 1 217 ? 40.661 7.469 -62.338 1.00 60.09 217 VAL A CA 1
ATOM 1774 C C . VAL A 1 217 ? 39.946 7.883 -63.630 1.00 60.09 217 VAL A C 1
ATOM 1776 O O . VAL A 1 217 ? 40.605 8.071 -64.653 1.00 60.09 217 VAL A O 1
ATOM 1779 N N . SER A 1 218 ? 38.621 8.048 -63.605 1.00 54.56 218 SER A N 1
ATOM 1780 C CA . SER A 1 218 ? 37.847 8.530 -64.757 1.00 54.56 218 SER A CA 1
ATOM 1781 C C . SER A 1 218 ? 38.150 9.999 -65.065 1.00 54.56 218 SER A C 1
ATOM 1783 O O . SER A 1 218 ? 38.427 10.330 -66.215 1.00 54.56 218 SER A O 1
ATOM 1785 N N . SER A 1 219 ? 38.196 10.858 -64.043 1.00 56.69 219 SER A N 1
ATOM 1786 C CA . SER A 1 219 ? 38.530 12.280 -64.188 1.00 56.69 219 SER A CA 1
ATOM 1787 C C . SER A 1 219 ? 39.950 12.483 -64.725 1.00 56.69 219 SER A C 1
ATOM 1789 O O . SER A 1 219 ? 40.148 13.269 -65.647 1.00 56.69 219 SER A O 1
ATOM 1791 N N . ARG A 1 220 ? 40.932 11.703 -64.244 1.00 58.19 220 ARG A N 1
ATOM 1792 C CA . ARG A 1 220 ? 42.309 11.734 -64.777 1.00 58.19 220 ARG A CA 1
ATOM 1793 C C . ARG A 1 220 ? 42.400 11.264 -66.232 1.00 58.19 220 ARG A C 1
ATOM 1795 O O . ARG A 1 220 ? 43.204 11.792 -66.994 1.00 58.19 220 ARG A O 1
ATOM 1802 N N . LYS A 1 221 ? 41.584 10.284 -66.641 1.00 57.56 221 LYS A N 1
ATOM 1803 C CA . LYS A 1 221 ? 41.514 9.849 -68.047 1.00 57.56 221 LYS A CA 1
ATOM 1804 C C . LYS A 1 221 ? 40.891 10.918 -68.945 1.00 57.56 221 LYS A C 1
ATOM 1806 O O . LYS A 1 221 ? 41.385 11.126 -70.048 1.00 57.56 221 LYS A O 1
ATOM 1811 N N . GLU A 1 222 ? 39.855 11.618 -68.487 1.00 55.94 222 GLU A N 1
ATOM 1812 C CA . GLU A 1 222 ? 39.260 12.731 -69.240 1.00 55.94 222 GLU A CA 1
ATOM 1813 C C . GLU A 1 222 ? 40.198 13.939 -69.363 1.00 55.94 222 GLU A C 1
ATOM 1815 O O . GLU A 1 222 ? 40.229 14.581 -70.414 1.00 55.94 222 GLU A O 1
ATOM 1820 N N . GLU A 1 223 ? 40.983 14.242 -68.328 1.00 57.50 223 GLU A N 1
ATOM 1821 C CA . GLU A 1 223 ? 42.023 15.276 -68.390 1.00 57.50 223 GLU A CA 1
ATOM 1822 C C . GLU A 1 223 ? 43.143 14.894 -69.364 1.00 57.50 223 GLU A C 1
ATOM 1824 O O . GLU A 1 223 ? 43.476 15.698 -70.234 1.00 57.50 223 GLU A O 1
ATOM 1829 N N . GLY A 1 224 ? 43.626 13.647 -69.325 1.00 55.03 224 GLY A N 1
ATOM 1830 C CA . GLY A 1 224 ? 44.622 13.153 -70.282 1.00 55.03 224 GLY A CA 1
ATOM 1831 C C . GLY A 1 224 ? 44.139 13.182 -71.739 1.00 55.03 224 GLY A C 1
ATOM 1832 O O . GLY A 1 224 ? 44.885 13.576 -72.631 1.00 55.03 224 GLY A O 1
ATOM 1833 N N . ILE A 1 225 ? 42.867 12.852 -72.004 1.00 56.56 225 ILE A N 1
ATOM 1834 C CA . ILE A 1 225 ? 42.281 12.939 -73.357 1.00 56.56 225 ILE A CA 1
ATOM 1835 C C . ILE A 1 225 ? 42.170 14.403 -73.826 1.00 56.56 225 ILE A C 1
ATOM 1837 O O . ILE A 1 225 ? 42.408 14.701 -74.998 1.00 56.56 225 ILE A O 1
ATOM 1841 N N . LYS A 1 226 ? 41.846 15.341 -72.925 1.00 56.59 226 LYS A N 1
ATOM 1842 C CA . LYS A 1 226 ? 41.815 16.781 -73.243 1.00 56.59 226 LYS A CA 1
ATOM 1843 C C . LYS A 1 226 ? 43.209 17.351 -73.510 1.00 56.59 226 LYS A C 1
ATOM 1845 O O . LYS A 1 226 ? 43.321 18.294 -74.292 1.00 56.59 226 LYS A O 1
ATOM 1850 N N . GLU A 1 227 ? 44.242 16.808 -72.877 1.00 56.78 227 GLU A N 1
ATOM 1851 C CA . GLU A 1 227 ? 45.633 17.229 -73.056 1.00 56.78 227 GLU A CA 1
ATOM 1852 C C . GLU A 1 227 ? 46.209 16.727 -74.389 1.00 56.78 227 GLU A C 1
ATOM 1854 O O . GLU A 1 227 ? 46.713 17.535 -75.171 1.00 56.78 227 GLU A O 1
ATOM 1859 N N . ILE A 1 228 ? 45.967 15.458 -74.744 1.00 56.06 228 ILE A N 1
ATOM 1860 C CA . ILE A 1 228 ? 46.322 14.890 -76.060 1.00 56.06 228 ILE A CA 1
ATOM 1861 C C . ILE A 1 228 ? 45.617 15.655 -77.197 1.00 56.06 228 ILE A C 1
ATOM 1863 O O . ILE A 1 228 ? 46.245 16.054 -78.177 1.00 56.06 228 ILE A O 1
ATOM 1867 N N . GLY A 1 229 ? 44.327 15.977 -77.035 1.00 53.78 229 GLY A N 1
ATOM 1868 C CA . GLY A 1 229 ? 43.582 16.773 -78.018 1.00 53.78 229 GLY A CA 1
ATOM 1869 C C . GLY A 1 229 ? 44.030 18.242 -78.135 1.00 53.78 229 GLY A C 1
ATOM 1870 O O . GLY A 1 229 ? 43.690 18.908 -79.117 1.00 53.78 229 GLY A O 1
ATOM 1871 N N . ARG A 1 230 ? 44.776 18.780 -77.157 1.00 57.66 230 ARG A N 1
ATOM 1872 C CA . ARG A 1 230 ? 45.407 20.111 -77.247 1.00 57.66 230 ARG A CA 1
ATOM 1873 C C . ARG A 1 230 ? 46.760 20.049 -77.951 1.00 57.66 230 ARG A C 1
ATOM 1875 O O . ARG A 1 230 ? 47.051 20.961 -78.722 1.00 57.66 230 ARG A O 1
ATOM 1882 N N . GLU A 1 231 ? 47.549 18.998 -77.735 1.00 56.16 231 GLU A N 1
ATOM 1883 C CA . GLU A 1 231 ? 48.819 18.796 -78.446 1.00 56.16 231 GLU A CA 1
ATOM 1884 C C . GLU A 1 231 ? 48.612 18.518 -79.939 1.00 56.16 231 GLU A C 1
ATOM 1886 O O . GLU A 1 231 ? 49.270 19.152 -80.765 1.00 56.16 231 GLU A O 1
ATOM 1891 N N . GLU A 1 232 ? 47.636 17.684 -80.314 1.00 54.03 232 GLU A N 1
ATOM 1892 C CA . GLU A 1 232 ? 47.311 17.443 -81.730 1.00 54.03 232 GLU A CA 1
ATOM 1893 C C . GLU A 1 232 ? 46.828 18.719 -82.435 1.00 54.03 232 GLU A C 1
ATOM 1895 O O . GLU A 1 232 ? 47.251 19.024 -83.551 1.00 54.03 232 GLU A O 1
ATOM 1900 N N . LYS A 1 233 ? 46.000 19.537 -81.767 1.00 56.97 233 LYS A N 1
ATOM 1901 C CA . LYS A 1 233 ? 45.570 20.835 -82.315 1.00 56.97 233 LYS A CA 1
ATOM 1902 C C . LYS A 1 233 ? 46.725 21.819 -82.470 1.00 56.97 233 LYS A C 1
ATOM 1904 O O . LYS A 1 233 ? 46.682 22.631 -83.390 1.00 56.97 233 LYS A O 1
ATOM 1909 N N . LYS A 1 234 ? 47.742 21.757 -81.605 1.00 57.59 234 LYS A N 1
ATOM 1910 C CA . LYS A 1 234 ? 48.941 22.598 -81.699 1.00 57.59 234 LYS A CA 1
ATOM 1911 C C . LYS A 1 234 ? 49.814 22.194 -82.891 1.00 57.59 234 LYS A C 1
ATOM 1913 O O . LYS A 1 234 ? 50.214 23.073 -83.647 1.00 57.59 234 LYS A O 1
ATOM 1918 N N . TYR A 1 235 ? 50.006 20.892 -83.117 1.00 56.62 235 TYR A N 1
ATOM 1919 C CA . TYR A 1 235 ? 50.724 20.371 -84.289 1.00 56.62 235 TYR A CA 1
ATOM 1920 C C . TYR A 1 235 ? 50.042 20.750 -85.610 1.00 56.62 235 TYR A C 1
ATOM 1922 O O . TYR A 1 235 ? 50.699 21.238 -86.528 1.00 56.62 235 TYR A O 1
ATOM 1930 N N . VAL A 1 236 ? 48.712 20.619 -85.690 1.00 58.06 236 VAL A N 1
ATOM 1931 C CA . VAL A 1 236 ? 47.951 21.015 -86.889 1.00 58.06 236 VAL A CA 1
ATOM 1932 C C . VAL A 1 236 ? 48.008 22.531 -87.113 1.00 58.06 236 VAL A C 1
ATOM 1934 O O . VAL A 1 236 ? 48.121 22.980 -88.253 1.00 58.06 236 VAL A O 1
ATOM 1937 N N . LEU A 1 237 ? 47.978 23.346 -86.049 1.00 56.88 237 LEU A N 1
ATOM 1938 C CA . LEU A 1 237 ? 48.130 24.798 -86.181 1.00 56.88 237 LEU A CA 1
ATOM 1939 C C . LEU A 1 237 ? 49.532 25.185 -86.672 1.00 56.88 237 LEU A C 1
ATOM 1941 O O . LEU A 1 237 ? 49.650 26.063 -87.522 1.00 56.88 237 LEU A O 1
ATOM 1945 N N . GLU A 1 238 ? 50.585 24.537 -86.170 1.00 62.00 238 GLU A N 1
ATOM 1946 C CA . GLU A 1 238 ? 51.968 24.796 -86.591 1.00 62.00 238 GLU A CA 1
ATOM 1947 C C . GLU A 1 238 ? 52.208 24.391 -88.055 1.00 62.00 238 GLU A C 1
ATOM 1949 O O . GLU A 1 238 ? 52.829 25.154 -88.803 1.00 62.00 238 GLU A O 1
ATOM 1954 N N . GLU A 1 239 ? 51.642 23.269 -88.514 1.00 60.66 239 GLU A N 1
ATOM 1955 C CA . GLU A 1 239 ? 51.695 22.874 -89.928 1.00 60.66 239 GLU A CA 1
ATOM 1956 C C . GLU A 1 239 ? 50.921 23.837 -90.839 1.00 60.66 239 GLU A C 1
ATOM 1958 O O . GLU A 1 239 ? 51.431 24.233 -91.891 1.00 60.66 239 GLU A O 1
ATOM 1963 N N . VAL A 1 240 ? 49.724 24.277 -90.433 1.00 60.88 240 VAL A N 1
ATOM 1964 C CA . VAL A 1 240 ? 48.913 25.235 -91.205 1.00 60.88 240 VAL A CA 1
ATOM 1965 C C . VAL A 1 240 ? 49.579 26.613 -91.254 1.00 60.88 240 VAL A C 1
ATOM 1967 O O . VAL A 1 240 ? 49.605 27.245 -92.314 1.00 60.88 240 VAL A O 1
ATOM 1970 N N . VAL A 1 241 ? 50.182 27.076 -90.157 1.00 65.88 241 VAL A N 1
ATOM 1971 C CA . VAL A 1 241 ? 50.941 28.337 -90.122 1.00 65.88 241 VAL A CA 1
ATOM 1972 C C . VAL A 1 241 ? 52.188 28.244 -91.009 1.00 65.88 241 VAL A C 1
ATOM 1974 O O . VAL A 1 241 ? 52.441 29.157 -91.798 1.00 65.88 241 VAL A O 1
ATOM 1977 N N . CYS A 1 242 ? 52.917 27.124 -90.981 1.00 63.84 242 CYS A N 1
ATOM 1978 C CA . CYS A 1 242 ? 54.069 26.902 -91.860 1.00 63.84 242 CYS A CA 1
ATOM 1979 C C . CYS A 1 242 ? 53.677 26.820 -93.344 1.00 63.84 242 CYS A C 1
ATOM 1981 O O . CYS A 1 242 ? 54.369 27.377 -94.202 1.00 63.84 242 CYS A O 1
ATOM 1983 N N . ALA A 1 243 ? 52.560 26.165 -93.667 1.00 59.22 243 ALA A N 1
ATOM 1984 C CA . ALA A 1 243 ? 52.038 26.097 -95.029 1.00 59.22 243 ALA A CA 1
ATOM 1985 C C . ALA A 1 243 ? 51.593 27.481 -95.534 1.00 59.22 243 ALA A C 1
ATOM 1987 O O . ALA A 1 243 ? 51.912 27.862 -96.661 1.00 59.22 243 ALA A O 1
ATOM 1988 N N . THR A 1 244 ? 50.941 28.274 -94.679 1.00 59.62 244 THR A N 1
ATOM 1989 C CA . THR A 1 244 ? 50.477 29.629 -95.013 1.00 59.62 244 THR A CA 1
ATOM 1990 C C . THR A 1 244 ? 51.649 30.601 -95.199 1.00 59.62 244 THR A C 1
ATOM 1992 O O . THR A 1 244 ? 51.662 31.374 -96.158 1.00 59.62 244 THR A O 1
ATOM 1995 N N . ALA A 1 245 ? 52.693 30.511 -94.368 1.00 61.00 245 ALA A N 1
ATOM 1996 C CA . ALA A 1 245 ? 53.916 31.305 -94.521 1.00 61.00 245 ALA A CA 1
ATOM 1997 C C . ALA A 1 245 ? 54.666 30.991 -95.832 1.00 61.00 245 ALA A C 1
ATOM 1999 O O . ALA A 1 245 ? 55.150 31.903 -96.504 1.00 61.00 245 ALA A O 1
ATOM 2000 N N . ARG A 1 246 ? 54.700 29.719 -96.260 1.00 64.00 246 ARG A N 1
ATOM 2001 C CA . ARG A 1 246 ? 55.286 29.315 -97.555 1.00 64.00 246 ARG A CA 1
ATOM 2002 C C . ARG A 1 246 ? 54.511 29.847 -98.763 1.00 64.00 246 ARG A C 1
ATOM 2004 O O . ARG A 1 246 ? 55.115 30.075 -99.808 1.00 64.00 246 ARG A O 1
ATOM 2011 N N . ILE A 1 247 ? 53.197 30.035 -98.636 1.00 60.03 247 ILE A N 1
ATOM 2012 C CA . ILE A 1 247 ? 52.355 30.621 -99.691 1.00 60.03 247 ILE A CA 1
ATOM 2013 C C . ILE A 1 247 ? 52.573 32.138 -99.771 1.00 60.03 247 ILE A C 1
ATOM 2015 O O . ILE A 1 247 ? 52.662 32.688 -100.868 1.00 60.03 247 ILE A O 1
ATOM 2019 N N . LEU A 1 248 ? 52.711 32.813 -98.626 1.00 55.09 248 LEU A N 1
ATOM 2020 C CA . LEU A 1 248 ? 52.908 34.265 -98.567 1.00 55.09 248 LEU A CA 1
ATOM 2021 C C . LEU A 1 248 ? 54.305 34.710 -99.032 1.00 55.09 248 LEU A C 1
ATOM 2023 O O . LEU A 1 248 ? 54.424 35.775 -99.628 1.00 55.09 248 LEU A O 1
ATOM 2027 N N . LEU A 1 249 ? 55.339 33.881 -98.854 1.00 56.72 249 LEU A N 1
ATOM 2028 C CA . LEU A 1 249 ? 56.709 34.155 -99.320 1.00 56.72 249 LEU A CA 1
ATOM 2029 C C . LEU A 1 249 ? 56.961 33.808 -100.804 1.00 56.72 249 LEU A C 1
ATOM 2031 O O . LEU A 1 249 ? 58.075 33.977 -101.290 1.00 56.72 249 LEU A O 1
ATOM 2035 N N . LYS A 1 250 ? 55.947 33.320 -101.533 1.00 55.28 250 LYS A N 1
ATOM 2036 C CA . LYS A 1 250 ? 56.023 32.995 -102.972 1.00 55.28 250 LYS A CA 1
ATOM 2037 C C . LYS A 1 250 ? 55.324 34.007 -103.885 1.00 55.28 250 LYS A C 1
ATOM 2039 O O . LYS A 1 250 ? 55.155 33.728 -105.072 1.00 55.28 250 LYS A O 1
ATOM 2044 N N . ARG A 1 251 ? 54.904 35.164 -103.370 1.00 46.59 251 ARG A N 1
ATOM 2045 C CA . ARG A 1 251 ? 54.414 36.249 -104.229 1.00 46.59 251 ARG A CA 1
ATOM 2046 C C . ARG A 1 251 ? 55.600 37.121 -104.679 1.00 46.59 251 ARG A C 1
ATOM 2048 O O . ARG A 1 251 ? 56.348 37.543 -103.801 1.00 46.59 251 ARG A O 1
ATOM 2055 N N . PRO A 1 252 ? 55.800 37.306 -105.997 1.00 52.88 252 PRO A N 1
ATOM 2056 C CA . PRO A 1 252 ? 56.884 38.116 -106.551 1.00 52.88 252 PRO A CA 1
ATOM 2057 C C . PRO A 1 252 ? 56.726 39.606 -106.235 1.00 52.88 252 PRO A C 1
ATOM 2059 O O . PRO A 1 252 ? 55.569 40.051 -106.046 1.00 52.88 252 PRO A O 1
#

Solvent-accessible surface area (backbone atoms only — not comparable to full-atom values): 14141 Å² total; per-residue (Å²): 126,53,76,43,78,76,41,79,45,82,41,64,28,38,29,52,78,68,81,72,84,82,71,97,67,98,68,80,91,69,61,56,68,39,70,30,40,41,36,32,35,43,33,44,46,83,93,77,38,59,32,40,39,39,37,41,34,30,92,88,74,78,45,41,29,39,37,77,35,41,66,68,57,40,52,51,52,31,61,78,69,67,53,86,71,52,84,88,47,44,66,57,55,50,53,55,48,52,56,34,32,78,71,69,34,31,47,38,34,32,41,61,40,81,91,64,46,29,38,36,44,31,41,31,41,51,56,93,92,57,81,74,46,78,77,48,76,46,77,21,40,47,56,50,73,68,59,44,49,51,51,48,52,60,47,64,76,42,95,60,89,84,76,79,55,66,63,63,54,52,53,46,50,50,52,50,53,49,53,51,50,52,49,53,53,50,51,53,51,51,51,52,53,52,50,54,50,52,53,52,51,52,52,50,50,53,50,49,54,55,51,52,55,50,50,54,54,49,53,52,50,54,52,51,53,55,49,54,59,47,53,55,52,48,54,53,49,52,51,50,50,52,54,50,51,58,58,65,74,67,64,131

Organism: Enterobius vermicularis (NCBI:txid51028)

Foldseek 3Di:
DDKDWLDWDWAWAQEFDDDDPDDDDPDDDRRPTAIWIWIWMWDQDPPRWIKIKIWIGGPPPRWIWIDIDTQVNVVVQCVVLVPPDHPVCVSVVVVVLVVCVVVVQWHWYWYADDVNQKIKIWIWGHDPPDDIDTNHIDITGTDDLVSVVVVVVVVVVPPPVPDPCPVSCVVSVVVVVVVVVVVVVVVVVVVVVVVVVVVVVVVVVVVVVVVVVVVVVVVVVVVVVVVVVVVVVVVVVVVVVVVVVVVVVPDD